Protein AF-A0A855UJQ5-F1 (afdb_monomer)

Sequence (332 aa):
MKRKSLKSFIYVSALLVFLSGFVGVSLFVKSEVVEATTIGDDYPVKWKNLPLGGAIDDWRMYTRYCTSFVAYRLSTANNFELPSGFGNADRWGTEAMARGYKVDKNPKVGSVAWWTSTHVAWVAEVSGDNVKVEEYNYGFDGKYNTRWINKNSANGYIHFKDMPQTPVGWYNNGHYDYYYYADGTKAIGLTWVGTKRYNFDKNGAMYKNAWTNSDKYSYYSTSDGSLAVGLTWVGTKRYNFDKNGAMYKNAWTNSDKYSYYSTSDGSLAVGHQQIGENKYIFDKNGALYKNMWVDLDGNRYYSKEDGALAIGEQIIDGITYMFDESGKLVNN

Nearest PDB structures (foldseek):
  2vyu-assembly1_A  TM=6.768E-01  e=3.020E-15  Streptococcus pneumoniae R6
  2v05-assembly1_A  TM=6.694E-01  e=2.403E-15  Streptococcus pneumoniae R6
  2x8m-assembly1_A  TM=7.187E-01  e=4.169E-14  Streptococcus pneumoniae R6
  2bib-assembly1_A  TM=3.719E-01  e=9.644E-16  Streptococcus pneumoniae
  8x2h-assembly1_A  TM=4.599E-01  e=1.019E-12  Paraclostridium sordellii ATCC 9714

Foldseek 3Di:
DDDDDDDDDDDPPPPPPPPPPPPPPPPPPPPPLQFLDDPPPPFPPVQLPAAQQNDQDPQRDRGLAFVNVLQVCCCPPLVFHDDHDCPFQLSNQVVLVVVPWDKALDDAQQWWQGANVGHIWGFRDDDPQKTKTWGGCPVVRSDIDIDIDGSVVGPTTTCRGGDPDLDAAWDDPPPFIWHAHSNSDTDAAWDDDPQFIAHAHPVRGTDELDWDDDPQFIWGQYRVRTTDAAWDDNPQFIAHAHSSRTTDELDWDDDPVFIWGQYRVRTTDAAWDDRPQFIAHAHSSRTTDEQDWDADPNFIWGQYRVRTTDAAWDADPNDIFHAHS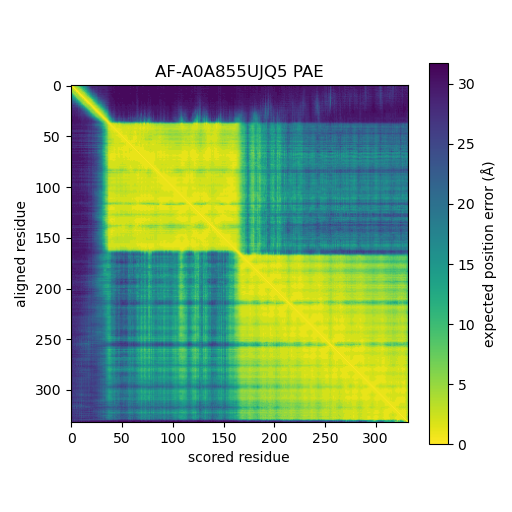SRTTDDD

pLDDT: mean 87.46, std 20.39, range [25.7, 98.75]

Solvent-accessible surface area (backbone atoms only — not comparable to full-atom values): 19106 Å² total; per-residue (Å²): 139,82,84,84,83,83,81,84,78,82,79,79,80,77,79,78,77,77,75,78,75,77,76,73,77,75,74,76,74,73,78,74,79,41,67,63,65,74,85,69,90,72,66,55,71,93,44,63,77,45,59,75,50,66,45,69,45,99,76,72,27,45,23,37,32,21,60,35,47,39,44,50,44,32,36,73,74,41,70,36,81,69,72,79,87,48,79,58,40,40,40,37,61,60,50,34,46,75,72,71,35,56,66,42,79,73,76,43,33,50,13,33,39,26,28,73,87,56,36,38,26,32,24,46,33,70,57,91,61,38,28,33,32,41,35,23,26,84,85,76,74,36,44,74,50,74,50,78,41,54,51,81,77,35,77,28,23,34,45,87,49,55,42,84,75,64,58,64,41,80,42,69,80,88,84,48,45,32,41,20,42,62,75,50,47,63,45,50,41,83,37,77,59,87,96,44,42,32,42,21,39,99,87,17,43,48,42,51,70,37,79,50,77,56,100,86,42,40,35,40,19,33,86,87,21,40,45,44,54,40,82,40,76,59,88,96,43,42,31,42,20,39,98,88,18,42,45,42,51,71,36,80,48,77,56,104,88,44,38,36,41,19,33,85,90,19,38,46,42,51,43,79,44,76,61,86,96,42,41,34,47,20,39,96,89,17,41,49,44,53,67,40,80,46,80,56,97,93,40,44,34,41,21,35,85,89,20,39,46,42,54,44,78,46,74,58,97,87,42,69,36,35,21,40,97,88,19,40,60,76,51,121

Mean predicted aligned error: 13.14 Å

Organism: Enterococcus faecalis (NCBI:txid1351)

Radius of gyration: 36.02 Å; Cα contacts (8 Å, |Δi|>4): 662; chains: 1; bounding box: 101×33×95 Å

InterPro domains:
  IPR007921 CHAP domain [PF05257] (59-137)
  IPR007921 CHAP domain [PS50911] (41-159)
  IPR038765 Papain-like cysteine peptidase superfamily [SSF54001] (41-176)

Secondary structure (DSSP, 8-state):
----------------------------------PPPP--S---HHHHTSPTT-SB-TTS-BTTSHHHHHHHHHHHTT--PPPS---SGGGHHHHHHHTT-EEES---TT-EEEETTTEEEEEEEEETTEEEEEEESTTSSS-EEEEEEEGGGSSEEEESSPPP----EEEE-SS-EEEE-TTSPBP-EEEEETTEEEEE-TTSPBP-SEEEE-SS-EEEE-TTSBBP-EEEEETTEEEEE-TTSPBP-SEEEE-SS-EEEE-TTSBBP-EEEEETTEEEEE-TTSPBP-SEEEEETTEEEEE-TTSBBP-EEEEETTEEEEE-TT--EEE-

Structure (mmCIF, N/CA/C/O backbone):
data_AF-A0A855UJQ5-F1
#
_entry.id   AF-A0A855UJQ5-F1
#
loop_
_atom_site.group_PDB
_atom_site.id
_atom_site.type_symbol
_atom_site.label_atom_id
_atom_site.label_alt_id
_atom_site.label_comp_id
_atom_site.label_asym_id
_atom_site.label_entity_id
_atom_site.label_seq_id
_atom_site.pdbx_PDB_ins_code
_atom_site.Cartn_x
_atom_site.Cartn_y
_atom_site.Cartn_z
_atom_site.occupancy
_atom_site.B_iso_or_equiv
_atom_site.auth_seq_id
_atom_site.auth_comp_id
_atom_site.auth_asym_id
_atom_site.auth_atom_id
_atom_site.pdbx_PDB_model_num
ATOM 1 N N . MET A 1 1 ? -66.701 -12.723 36.939 1.00 37.56 1 MET A N 1
ATOM 2 C CA . MET A 1 1 ? -67.284 -12.937 35.585 1.00 37.56 1 MET A CA 1
ATOM 3 C C . MET A 1 1 ? -67.892 -11.611 35.144 1.00 37.56 1 MET A C 1
ATOM 5 O O . MET A 1 1 ? -68.652 -11.081 35.925 1.00 37.56 1 MET A O 1
ATOM 9 N N . LYS A 1 2 ? -67.612 -10.963 34.009 1.00 35.12 2 LYS A N 1
ATOM 10 C CA . LYS A 1 2 ? -66.983 -11.337 32.736 1.00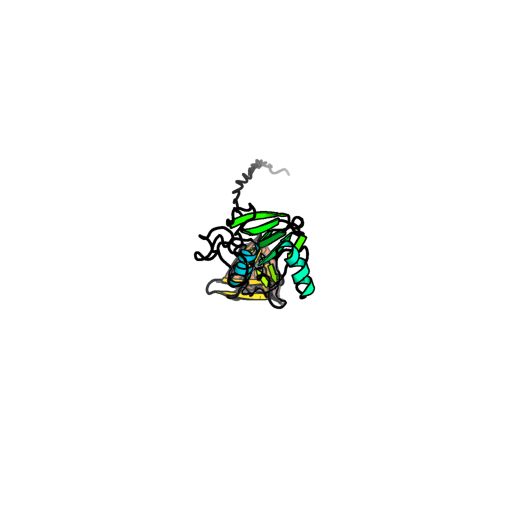 35.12 2 LYS A CA 1
ATOM 11 C C . LYS A 1 2 ? -66.325 -10.083 32.110 1.00 35.12 2 LYS A C 1
ATOM 13 O O . LYS A 1 2 ? -66.935 -9.027 32.078 1.00 35.12 2 LYS A O 1
ATOM 18 N N . ARG A 1 3 ? -65.126 -10.313 31.562 1.00 34.50 3 ARG A N 1
ATOM 19 C CA . ARG A 1 3 ? -64.505 -9.771 30.331 1.00 34.50 3 ARG A CA 1
ATOM 20 C C . ARG A 1 3 ? -64.301 -8.252 30.161 1.00 34.50 3 ARG A C 1
ATOM 22 O O . ARG A 1 3 ? -65.194 -7.512 29.775 1.00 34.50 3 ARG A O 1
ATOM 29 N N . LYS A 1 4 ? -63.019 -7.882 30.304 1.00 35.91 4 LYS A N 1
ATOM 30 C CA . LYS A 1 4 ? -62.343 -6.695 29.758 1.00 35.91 4 LYS A CA 1
ATOM 31 C C . LYS A 1 4 ? -62.566 -6.573 28.241 1.00 35.91 4 LYS A C 1
ATOM 33 O O . LYS A 1 4 ? -62.422 -7.560 27.520 1.00 35.91 4 LYS A O 1
ATOM 38 N N . SER A 1 5 ? -62.854 -5.359 27.773 1.00 34.72 5 SER A N 1
ATOM 39 C CA . SER A 1 5 ? -62.876 -4.998 26.354 1.00 34.72 5 SER A CA 1
ATOM 40 C C . SER A 1 5 ? -61.450 -4.891 25.806 1.00 34.72 5 SER A C 1
ATOM 42 O O . SER A 1 5 ? -60.665 -4.066 26.278 1.00 34.72 5 SER A O 1
ATOM 44 N N . LEU A 1 6 ? -61.128 -5.699 24.797 1.00 33.19 6 LEU A N 1
ATOM 45 C CA . LEU A 1 6 ? -59.940 -5.535 23.963 1.00 33.19 6 LEU A CA 1
ATOM 46 C C . LEU A 1 6 ? -60.152 -4.309 23.059 1.00 33.19 6 LEU A C 1
ATOM 48 O O . LEU A 1 6 ? -61.022 -4.333 22.191 1.00 33.19 6 LEU A O 1
ATOM 52 N N . LYS A 1 7 ? -59.364 -3.245 23.241 1.00 34.53 7 LYS A N 1
ATOM 53 C CA . LYS A 1 7 ? -59.181 -2.229 22.198 1.00 34.53 7 LYS A CA 1
ATOM 54 C C . LYS A 1 7 ? -58.027 -2.688 21.315 1.00 34.53 7 LYS A C 1
ATOM 56 O O . LYS A 1 7 ? -56.878 -2.700 21.743 1.00 34.53 7 LYS A O 1
ATOM 61 N N . SER A 1 8 ? -58.375 -3.127 20.111 1.00 31.20 8 SER A N 1
ATOM 62 C CA . SER A 1 8 ? -57.440 -3.397 19.025 1.00 31.20 8 SER A CA 1
ATOM 63 C C . SER A 1 8 ? -56.846 -2.064 18.561 1.00 31.20 8 SER A C 1
ATOM 65 O O . SER A 1 8 ? -57.584 -1.199 18.093 1.00 31.20 8 SER A O 1
ATOM 67 N N . PHE A 1 9 ? -55.538 -1.877 18.735 1.00 32.94 9 PHE A N 1
ATOM 68 C CA . PHE A 1 9 ? -54.790 -0.847 18.021 1.00 32.94 9 PHE A CA 1
ATOM 69 C C . PHE A 1 9 ? -54.117 -1.512 16.826 1.00 32.94 9 PHE A C 1
ATOM 71 O O . PHE A 1 9 ? -53.205 -2.325 16.963 1.00 32.94 9 PHE A O 1
ATOM 78 N N . ILE A 1 10 ? -54.638 -1.174 15.653 1.00 30.56 10 ILE A N 1
ATOM 79 C CA . ILE A 1 10 ? -54.060 -1.463 14.350 1.00 30.56 10 ILE A CA 1
ATOM 80 C C . ILE A 1 10 ? -52.766 -0.649 14.261 1.00 30.56 10 ILE A C 1
ATOM 82 O O . ILE A 1 10 ? -52.813 0.573 14.131 1.00 30.56 10 ILE A O 1
ATOM 86 N N . TYR A 1 11 ? -51.611 -1.306 14.342 1.00 27.83 11 TYR A N 1
ATOM 87 C CA . TYR A 1 11 ? -50.375 -0.713 13.845 1.00 27.83 11 TYR A CA 1
ATOM 88 C C . TYR A 1 11 ? -50.391 -0.850 12.325 1.00 27.83 11 TYR A C 1
ATOM 90 O O . TYR A 1 11 ? -50.209 -1.938 11.782 1.00 27.83 11 TYR A O 1
ATOM 98 N N . VAL A 1 12 ? -50.658 0.262 11.643 1.00 30.23 12 VAL A N 1
ATOM 99 C CA . VAL A 1 12 ? -50.375 0.399 10.216 1.00 30.23 12 VAL A CA 1
ATOM 100 C C . VAL A 1 12 ? -48.860 0.312 10.072 1.00 30.23 12 VAL A C 1
ATOM 102 O O . VAL A 1 12 ? -48.129 1.208 10.493 1.00 30.23 12 VAL A O 1
ATOM 105 N N . SER A 1 13 ? -48.384 -0.797 9.520 1.00 29.23 13 SER A N 1
ATOM 106 C CA . SER A 1 13 ? -47.015 -0.956 9.057 1.00 29.23 13 SER A CA 1
ATOM 107 C C . SER A 1 13 ? -46.766 0.052 7.936 1.00 29.23 13 SER A C 1
ATOM 109 O O . SER A 1 13 ? -47.115 -0.169 6.778 1.00 29.23 13 SER A O 1
ATOM 111 N N . ALA A 1 14 ? -46.167 1.189 8.287 1.00 28.67 14 ALA A N 1
ATOM 112 C CA . ALA A 1 14 ? -45.544 2.076 7.322 1.00 28.67 14 ALA A CA 1
ATOM 113 C C . ALA A 1 14 ? -44.340 1.335 6.726 1.00 28.67 14 ALA A C 1
ATOM 115 O O . ALA A 1 14 ? -43.252 1.297 7.300 1.00 28.67 14 ALA A O 1
ATOM 116 N N . LEU A 1 15 ? -44.571 0.689 5.585 1.00 25.70 15 LEU A N 1
ATOM 117 C CA . LEU A 1 15 ? -43.535 0.148 4.723 1.00 25.70 15 LEU A CA 1
ATOM 118 C C . LEU A 1 15 ? -42.738 1.337 4.163 1.00 25.70 15 LEU A C 1
ATOM 120 O O . LEU A 1 15 ? -43.076 1.895 3.120 1.00 25.70 15 LEU A O 1
ATOM 124 N N . LEU A 1 16 ? -41.696 1.762 4.878 1.00 26.44 16 LEU A N 1
ATOM 125 C CA . LEU A 1 16 ? -40.661 2.621 4.315 1.00 26.44 16 LEU A CA 1
ATOM 126 C C . LEU A 1 16 ? -39.874 1.778 3.311 1.00 26.44 16 LEU A C 1
ATOM 128 O O . LEU A 1 16 ? -38.928 1.070 3.652 1.00 26.44 16 LEU A O 1
ATOM 132 N N . VAL A 1 17 ? -40.302 1.842 2.053 1.00 26.48 17 VAL A N 1
ATOM 133 C CA . VAL A 1 17 ? -39.478 1.462 0.911 1.00 26.48 17 VAL A CA 1
ATOM 134 C C . VAL A 1 17 ? -38.325 2.462 0.876 1.00 26.48 17 VAL A C 1
ATOM 136 O O . VAL A 1 17 ? -38.442 3.545 0.305 1.00 26.48 17 VAL A O 1
ATOM 139 N N . PHE A 1 18 ? -37.207 2.124 1.521 1.00 28.88 18 PHE A N 1
ATOM 140 C CA . PHE A 1 18 ? -35.934 2.746 1.186 1.00 28.88 18 PHE A CA 1
ATOM 141 C C . PHE A 1 18 ? -35.589 2.287 -0.226 1.00 28.88 18 PHE A C 1
ATOM 143 O O . PHE A 1 18 ? -34.992 1.235 -0.444 1.00 28.88 18 PHE A O 1
ATOM 150 N N . LEU A 1 19 ? -36.022 3.087 -1.198 1.00 26.58 19 LEU A N 1
ATOM 151 C CA . LEU A 1 19 ? -35.467 3.085 -2.534 1.00 26.58 19 LEU A CA 1
ATOM 152 C C . LEU A 1 19 ? -33.995 3.472 -2.355 1.00 26.58 19 LEU A C 1
ATOM 154 O O . LEU A 1 19 ? -33.661 4.649 -2.218 1.00 26.58 19 LEU A O 1
ATOM 158 N N . SER A 1 20 ? -33.117 2.476 -2.250 1.00 33.72 20 SER A N 1
ATOM 159 C CA . SER A 1 20 ? -31.676 2.685 -2.273 1.00 33.72 20 SER A CA 1
ATOM 160 C C . SER A 1 20 ? -31.317 3.170 -3.673 1.00 33.72 20 SER A C 1
ATOM 162 O O . SER A 1 20 ? -30.967 2.386 -4.556 1.00 33.72 20 SER A O 1
ATOM 164 N N . GLY A 1 21 ? -31.460 4.477 -3.886 1.00 27.34 21 GLY A N 1
ATOM 165 C CA . GLY A 1 21 ? -30.815 5.189 -4.968 1.00 27.34 21 GLY A CA 1
ATOM 166 C C . GLY A 1 21 ? -29.318 5.048 -4.759 1.00 27.34 21 GLY A C 1
ATOM 167 O O . GLY A 1 21 ? -28.697 5.844 -4.061 1.00 27.34 21 GLY A O 1
ATOM 168 N N . PHE A 1 22 ? -28.755 3.990 -5.334 1.00 34.31 22 PHE A N 1
ATOM 169 C CA . PHE A 1 22 ? -27.337 3.880 -5.607 1.00 34.31 22 PHE A CA 1
ATOM 170 C C . PHE A 1 22 ? -27.012 5.027 -6.569 1.00 34.31 22 PHE A C 1
ATOM 172 O O . PHE A 1 22 ? -27.071 4.882 -7.788 1.00 34.31 22 PHE A O 1
ATOM 179 N N . VAL A 1 23 ? -26.701 6.206 -6.029 1.00 31.27 23 VAL A N 1
ATOM 180 C CA . VAL A 1 23 ? -25.908 7.174 -6.776 1.00 31.27 23 VAL A CA 1
ATOM 181 C C . VAL A 1 23 ? -24.519 6.564 -6.797 1.00 31.27 23 VAL A C 1
ATOM 183 O O . VAL A 1 23 ? -23.702 6.778 -5.904 1.00 31.27 23 VAL A O 1
ATOM 186 N N . GLY A 1 24 ? -24.303 5.698 -7.786 1.00 28.47 24 GLY A N 1
ATOM 187 C CA . GLY A 1 24 ? -22.979 5.273 -8.178 1.00 28.47 24 GLY A CA 1
ATOM 188 C C . GLY A 1 24 ? -22.219 6.530 -8.554 1.00 28.47 24 GLY A C 1
ATOM 189 O O . GLY A 1 24 ? -22.304 7.003 -9.685 1.00 28.47 24 GLY A O 1
ATOM 190 N N . VAL A 1 25 ? -21.486 7.092 -7.597 1.00 32.06 25 VAL A N 1
ATOM 191 C CA . VAL A 1 25 ? -20.353 7.939 -7.927 1.00 32.06 25 VAL A CA 1
ATOM 192 C C . VAL A 1 25 ? -19.367 6.981 -8.570 1.00 32.06 25 VAL A C 1
ATOM 194 O O . VAL A 1 25 ? -18.595 6.300 -7.899 1.00 32.06 25 VAL A O 1
ATOM 197 N N . SER A 1 26 ? -19.483 6.859 -9.890 1.00 28.83 26 SER A N 1
ATOM 198 C CA . SER A 1 26 ? -18.465 6.254 -10.724 1.00 28.83 26 SER A CA 1
ATOM 199 C C . SER A 1 26 ? -17.247 7.156 -10.583 1.00 28.83 26 SER A C 1
ATOM 201 O O . SER A 1 26 ? -17.082 8.133 -11.312 1.00 28.83 26 SER A O 1
ATOM 203 N N . LEU A 1 27 ? -16.432 6.885 -9.563 1.00 31.03 27 LEU A N 1
ATOM 204 C CA . LEU A 1 27 ? -15.068 7.370 -9.504 1.00 31.03 27 LEU A CA 1
ATOM 205 C C . LEU A 1 27 ? -14.375 6.707 -10.685 1.00 31.03 27 LEU A C 1
ATOM 207 O O . LEU A 1 27 ? -13.924 5.566 -10.610 1.00 31.03 27 LEU A O 1
ATOM 211 N N . PHE A 1 28 ? -14.355 7.421 -11.806 1.00 31.42 28 PHE A N 1
ATOM 212 C CA . PHE A 1 28 ? -13.402 7.168 -12.862 1.00 31.42 28 PHE A CA 1
ATOM 213 C C . PHE A 1 28 ? -12.024 7.341 -12.231 1.00 31.42 28 PHE A C 1
ATOM 215 O O . PHE A 1 28 ? -11.484 8.444 -12.174 1.00 31.42 28 PHE A O 1
ATOM 222 N N . VAL A 1 29 ? -11.450 6.247 -11.732 1.00 29.89 29 VAL A N 1
ATOM 223 C CA . VAL A 1 29 ? -10.002 6.146 -11.650 1.00 29.89 29 VAL A CA 1
ATOM 224 C C . VAL A 1 29 ? -9.572 6.116 -13.103 1.00 29.89 29 VAL A C 1
ATOM 226 O O . VAL A 1 29 ? -9.585 5.077 -13.760 1.00 29.89 29 VAL A O 1
ATOM 229 N N . LYS A 1 30 ? -9.277 7.298 -13.642 1.00 32.28 30 LYS A N 1
ATOM 230 C CA . LYS A 1 30 ? -8.431 7.396 -14.815 1.00 32.28 30 LYS A CA 1
ATOM 231 C C . LYS A 1 30 ? -7.145 6.713 -14.366 1.00 32.28 30 LYS A C 1
ATOM 233 O O . LYS A 1 30 ? -6.442 7.250 -13.515 1.00 32.28 30 LYS A O 1
ATOM 238 N N . SER A 1 31 ? -6.914 5.477 -14.810 1.00 36.03 31 SER A N 1
ATOM 239 C CA . SER A 1 31 ? -5.596 4.886 -14.660 1.00 36.03 31 SER A CA 1
ATOM 240 C C . SER A 1 31 ? -4.693 5.785 -15.485 1.00 36.03 31 SER A C 1
ATOM 242 O O . SER A 1 31 ? -4.704 5.733 -16.717 1.00 36.03 31 SER A O 1
ATOM 244 N N . GLU A 1 32 ? -3.999 6.697 -14.821 1.00 38.91 32 GLU A N 1
ATOM 245 C CA . GLU A 1 32 ? -2.850 7.327 -15.428 1.00 38.91 32 GLU A CA 1
ATOM 246 C C . GLU A 1 32 ? -1.846 6.197 -15.610 1.00 38.91 32 GLU A C 1
ATOM 248 O O . GLU A 1 32 ? -1.224 5.707 -14.669 1.00 38.91 32 GLU A O 1
ATOM 253 N N . VAL A 1 33 ? -1.822 5.683 -16.838 1.00 32.84 33 VAL A N 1
ATOM 254 C CA . VAL A 1 33 ? -0.733 4.868 -17.345 1.00 32.84 33 VAL A CA 1
ATOM 255 C C . VAL A 1 33 ? 0.457 5.809 -17.314 1.00 32.84 33 VAL A C 1
ATOM 257 O O . VAL A 1 33 ? 0.604 6.650 -18.198 1.00 32.84 33 VAL A O 1
ATOM 260 N N . VAL A 1 34 ? 1.229 5.768 -16.233 1.00 37.31 34 VAL A N 1
ATOM 261 C CA . VAL A 1 34 ? 2.480 6.508 -16.210 1.00 37.31 34 VAL A CA 1
ATOM 262 C C . VAL A 1 34 ? 3.471 5.658 -16.983 1.00 37.31 34 VAL A C 1
ATOM 264 O O . VAL A 1 34 ? 3.922 4.614 -16.521 1.00 37.31 34 VAL A O 1
ATOM 267 N N . GLU A 1 35 ? 3.676 6.077 -18.227 1.00 36.22 35 GLU A N 1
ATOM 268 C CA . GLU A 1 35 ? 4.658 5.545 -19.159 1.00 36.22 35 GLU A CA 1
ATOM 269 C C . GLU A 1 35 ? 6.043 5.583 -18.498 1.00 36.22 35 GLU A C 1
ATOM 271 O O . GLU A 1 35 ? 6.509 6.648 -18.085 1.00 36.22 35 GLU A O 1
ATOM 276 N N . ALA A 1 36 ? 6.739 4.445 -18.434 1.00 45.62 36 ALA A N 1
ATOM 277 C CA . ALA A 1 36 ? 8.192 4.500 -18.349 1.00 45.62 36 ALA A CA 1
ATOM 278 C C . ALA A 1 36 ? 8.681 5.152 -19.654 1.00 45.62 36 ALA A C 1
ATOM 280 O O . ALA A 1 36 ? 8.384 4.696 -20.759 1.00 45.62 36 ALA A O 1
ATOM 281 N N . THR A 1 37 ? 9.314 6.308 -19.504 1.00 56.94 37 THR A N 1
ATOM 282 C CA . THR A 1 37 ? 9.338 7.393 -20.482 1.00 56.94 37 THR A CA 1
ATOM 283 C C . THR A 1 37 ? 10.179 7.072 -21.713 1.00 56.94 37 THR A C 1
ATOM 285 O O . THR A 1 37 ? 11.375 6.811 -21.627 1.00 56.94 37 THR A O 1
ATOM 288 N N . THR A 1 38 ? 9.561 7.184 -22.889 1.00 73.56 38 THR A N 1
ATOM 289 C CA . THR A 1 38 ? 10.282 7.442 -24.145 1.00 73.56 38 THR A CA 1
ATOM 290 C C . THR A 1 38 ? 11.226 8.621 -23.918 1.00 73.56 38 THR A C 1
ATOM 292 O O . THR A 1 38 ? 10.768 9.700 -23.543 1.00 73.56 38 THR A O 1
ATOM 295 N N . ILE A 1 39 ? 12.529 8.410 -24.099 1.00 84.38 39 ILE A N 1
ATOM 296 C CA . ILE A 1 39 ? 13.538 9.457 -23.913 1.00 84.38 39 ILE A CA 1
ATOM 297 C C . ILE A 1 39 ? 13.421 10.475 -25.057 1.00 84.38 39 ILE A C 1
ATOM 299 O O . ILE A 1 39 ? 13.609 11.673 -24.848 1.00 84.38 39 ILE A O 1
ATOM 303 N N . GLY A 1 40 ? 13.029 10.021 -26.251 1.00 88.75 40 GLY A N 1
ATOM 304 C CA . GLY A 1 40 ? 12.865 10.890 -27.411 1.00 88.75 40 GLY A CA 1
ATOM 305 C C . GLY A 1 40 ? 14.161 11.084 -28.192 1.00 88.75 40 GLY A C 1
ATOM 306 O O . GLY A 1 40 ? 15.187 10.469 -27.922 1.00 88.75 40 GLY A O 1
ATOM 307 N N . ASP A 1 41 ? 14.118 11.949 -29.200 1.00 93.69 41 ASP A N 1
ATOM 308 C CA . ASP A 1 41 ? 15.268 12.206 -30.064 1.00 93.69 41 ASP A CA 1
ATOM 309 C C . ASP A 1 41 ? 16.288 13.157 -29.400 1.00 93.69 41 ASP A C 1
ATOM 311 O O . ASP A 1 41 ? 16.300 14.370 -29.648 1.00 93.69 41 ASP A O 1
ATOM 315 N N . ASP A 1 42 ? 17.165 12.580 -28.584 1.00 92.94 42 ASP A N 1
ATOM 316 C CA . ASP A 1 42 ? 18.329 13.208 -27.948 1.00 92.94 42 ASP A CA 1
ATOM 317 C C . ASP A 1 42 ? 19.656 12.859 -28.645 1.00 92.94 42 ASP A C 1
ATOM 319 O O . ASP A 1 42 ? 20.735 13.175 -28.136 1.00 92.94 42 ASP A O 1
ATOM 323 N N . TYR A 1 43 ? 19.595 12.238 -29.828 1.00 95.56 43 TYR A N 1
ATOM 324 C CA . TYR A 1 43 ? 20.788 11.863 -30.578 1.00 95.56 43 TYR A CA 1
ATOM 325 C C . TYR A 1 43 ? 21.669 13.105 -30.822 1.00 95.56 43 TYR A C 1
ATOM 327 O O . TYR A 1 43 ? 21.144 14.163 -31.202 1.00 95.56 43 TYR A O 1
ATOM 335 N N . PRO A 1 44 ? 23.001 13.031 -30.618 1.00 95.50 44 PRO A N 1
ATOM 336 C CA . PRO A 1 44 ? 23.838 14.221 -30.531 1.00 95.50 44 PRO A CA 1
ATOM 337 C C . PRO A 1 44 ? 23.697 15.146 -31.739 1.00 95.50 44 PRO A C 1
ATOM 339 O O . PRO A 1 44 ? 23.851 14.719 -32.884 1.00 95.50 44 PRO A O 1
ATOM 342 N N . VAL A 1 45 ? 23.489 16.443 -31.488 1.00 93.38 45 VAL A N 1
ATOM 343 C CA . VAL A 1 45 ? 23.292 17.463 -32.538 1.00 93.38 45 VAL A CA 1
ATOM 344 C C . VAL A 1 45 ? 24.438 17.469 -33.561 1.00 93.38 45 VAL A C 1
ATOM 346 O O . VAL A 1 45 ? 24.189 17.661 -34.751 1.00 93.38 45 VAL A O 1
ATOM 349 N N . LYS A 1 46 ? 25.672 17.161 -33.121 1.00 93.81 46 LYS A N 1
ATOM 350 C CA . LYS A 1 46 ? 26.859 17.000 -33.985 1.00 93.81 46 LYS A CA 1
ATOM 351 C C . LYS A 1 46 ? 26.693 15.943 -35.091 1.00 93.81 46 LYS A C 1
ATOM 353 O O . LYS A 1 46 ? 27.385 16.014 -36.099 1.00 93.81 46 LYS A O 1
ATOM 358 N N . TRP A 1 47 ? 25.791 14.978 -34.914 1.00 95.06 47 TRP A N 1
ATOM 359 C CA . TRP A 1 47 ? 25.539 13.875 -35.847 1.00 95.06 47 TRP A CA 1
ATOM 360 C C . TRP A 1 47 ? 24.125 13.900 -36.431 1.00 95.06 47 TRP A C 1
ATOM 362 O O . TRP A 1 47 ? 23.939 13.588 -37.606 1.00 95.06 47 TRP A O 1
ATOM 372 N N . LYS A 1 48 ? 23.132 14.311 -35.636 1.00 93.12 48 LYS A N 1
ATOM 373 C CA . LYS A 1 48 ? 21.708 14.358 -35.996 1.00 93.12 48 LYS A CA 1
ATOM 374 C C . LYS A 1 48 ? 21.412 15.185 -37.252 1.00 93.12 48 LYS A C 1
ATOM 376 O O . LYS A 1 48 ? 20.554 14.797 -38.039 1.00 93.12 48 LYS A O 1
ATOM 381 N N . ASN A 1 49 ? 22.144 16.283 -37.456 1.00 92.50 49 ASN A N 1
ATOM 382 C CA . ASN A 1 49 ? 21.918 17.225 -38.560 1.00 92.50 49 ASN A CA 1
ATOM 383 C C . ASN A 1 49 ? 22.777 16.955 -39.809 1.00 92.50 49 ASN A C 1
ATOM 385 O O . ASN A 1 49 ? 22.683 17.693 -40.788 1.00 92.50 49 ASN A O 1
ATOM 389 N N . LEU A 1 50 ? 23.621 15.921 -39.792 1.00 93.94 50 LEU A N 1
ATOM 390 C CA . LEU A 1 50 ? 24.411 15.531 -40.960 1.00 93.94 50 LEU A CA 1
ATOM 391 C C . LEU A 1 50 ? 23.555 14.732 -41.955 1.00 93.94 50 LEU A C 1
ATOM 393 O O . LEU A 1 50 ? 22.524 14.177 -41.566 1.00 93.94 50 LEU A O 1
ATOM 397 N N . PRO A 1 51 ? 23.963 14.607 -43.232 1.00 95.25 51 PRO A N 1
ATOM 398 C CA . PRO A 1 51 ? 23.394 13.607 -44.136 1.00 95.25 51 PRO A CA 1
ATOM 399 C C . PRO A 1 51 ? 23.419 12.201 -43.514 1.00 95.25 51 PRO A C 1
ATOM 401 O O . PRO A 1 51 ? 24.224 11.928 -42.622 1.00 95.25 51 PRO A O 1
ATOM 404 N N . LEU A 1 52 ? 22.545 11.297 -43.966 1.00 95.50 52 LEU A N 1
ATOM 405 C CA . LEU A 1 52 ? 22.577 9.896 -43.529 1.00 95.50 52 LEU A CA 1
ATOM 406 C C . LEU A 1 52 ? 23.972 9.305 -43.800 1.00 95.50 52 LEU A C 1
ATOM 408 O O . LEU A 1 52 ? 24.443 9.340 -44.935 1.00 95.50 52 LEU A O 1
ATOM 412 N N . GLY A 1 53 ? 24.643 8.805 -42.758 1.00 95.19 53 GLY A N 1
ATOM 413 C CA . GLY A 1 53 ? 26.026 8.328 -42.842 1.00 95.19 53 GLY A CA 1
ATOM 414 C C . GLY A 1 53 ? 27.081 9.412 -43.074 1.00 95.19 53 GLY A C 1
ATOM 415 O O . GLY A 1 53 ? 28.192 9.094 -43.485 1.00 95.19 53 GLY A O 1
ATOM 416 N N . GLY A 1 54 ? 26.760 10.683 -42.821 1.00 95.50 54 GLY A N 1
ATOM 417 C CA . GLY A 1 54 ? 27.650 11.820 -43.071 1.00 95.50 54 GLY A CA 1
ATOM 418 C C . GLY A 1 54 ? 28.875 11.900 -42.154 1.00 95.50 54 GLY A C 1
ATOM 419 O O . GLY A 1 54 ? 29.746 12.734 -42.383 1.00 95.50 54 GLY A O 1
ATOM 420 N N .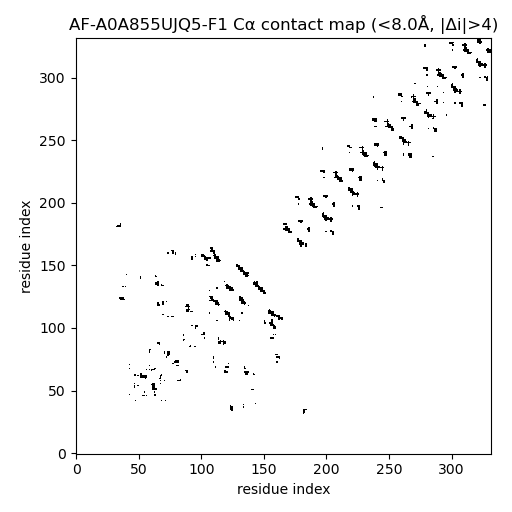 ALA A 1 55 ? 28.954 11.059 -41.122 1.00 96.81 55 ALA A N 1
ATOM 421 C CA . ALA A 1 55 ? 30.130 10.900 -40.277 1.00 96.81 55 ALA A CA 1
ATOM 422 C C . ALA A 1 55 ? 30.224 9.468 -39.733 1.00 96.81 55 ALA A C 1
ATOM 424 O O . ALA A 1 55 ? 29.292 8.671 -39.860 1.00 96.81 55 ALA A O 1
ATOM 425 N N . ILE A 1 56 ? 31.356 9.171 -39.102 1.00 95.88 56 ILE A N 1
ATOM 426 C CA . ILE A 1 56 ? 31.572 7.972 -38.295 1.00 95.88 56 ILE A CA 1
ATOM 427 C C . ILE A 1 56 ? 31.589 8.416 -36.828 1.00 95.88 56 ILE A C 1
ATOM 429 O O . ILE A 1 56 ? 32.264 9.390 -36.492 1.00 95.88 56 ILE A O 1
ATOM 433 N N . ASP A 1 57 ? 30.805 7.751 -35.987 1.00 94.06 57 ASP A N 1
ATOM 434 C CA . ASP A 1 57 ? 30.676 8.064 -34.564 1.00 94.06 57 ASP A CA 1
ATOM 435 C C . ASP A 1 57 ? 31.776 7.429 -33.694 1.00 94.06 57 ASP A C 1
ATOM 437 O O . ASP A 1 57 ? 32.701 6.770 -34.180 1.00 94.06 57 ASP A O 1
ATOM 441 N N . ASP A 1 58 ? 31.652 7.620 -32.379 1.00 90.81 58 ASP A N 1
ATOM 442 C CA . ASP A 1 58 ? 32.620 7.157 -31.382 1.00 90.81 58 ASP A CA 1
ATOM 443 C C . ASP A 1 58 ? 32.683 5.608 -31.291 1.00 90.81 58 ASP A C 1
ATOM 445 O O . ASP A 1 58 ? 33.717 5.048 -30.917 1.00 90.81 58 ASP A O 1
ATOM 449 N N . TRP A 1 59 ? 31.639 4.898 -31.746 1.00 94.88 59 TRP A N 1
ATOM 450 C CA . TRP A 1 59 ? 31.579 3.428 -31.847 1.00 94.88 59 TRP A CA 1
ATOM 451 C C . TRP A 1 59 ? 31.963 2.902 -33.239 1.00 94.88 59 TRP A C 1
ATOM 453 O O . TRP A 1 59 ? 31.820 1.706 -33.519 1.00 94.88 59 TRP A O 1
ATOM 463 N N . ARG A 1 60 ? 32.514 3.770 -34.101 1.00 94.69 60 ARG A N 1
ATOM 464 C CA . ARG A 1 60 ? 32.923 3.480 -35.486 1.00 94.69 60 ARG A CA 1
ATOM 465 C C . ARG A 1 60 ? 31.762 3.086 -36.401 1.00 94.69 60 ARG A C 1
ATOM 467 O O . ARG A 1 60 ? 31.946 2.313 -37.343 1.00 94.69 60 ARG A O 1
ATOM 474 N N . MET A 1 61 ? 30.573 3.613 -36.137 1.00 95.50 61 MET A N 1
ATOM 475 C CA . MET A 1 61 ? 29.367 3.372 -36.921 1.00 95.50 61 MET A CA 1
ATOM 476 C C . MET A 1 61 ? 29.002 4.613 -37.727 1.00 95.50 61 MET A C 1
ATOM 478 O O . MET A 1 61 ? 29.228 5.745 -37.302 1.00 95.50 61 MET A O 1
ATOM 482 N N . TYR A 1 62 ? 28.429 4.409 -38.912 1.00 96.38 62 TYR A N 1
ATOM 483 C CA . TYR A 1 62 ? 27.909 5.519 -39.700 1.00 96.38 62 TYR A CA 1
ATOM 484 C C . TYR A 1 62 ? 26.760 6.195 -38.951 1.00 96.38 62 TYR A C 1
ATOM 486 O O . TYR A 1 62 ? 25.817 5.538 -38.501 1.00 96.38 62 TYR A O 1
ATOM 494 N N . THR A 1 63 ? 26.835 7.515 -38.828 1.00 97.19 63 THR A N 1
ATOM 495 C CA . THR A 1 63 ? 25.857 8.289 -38.066 1.00 97.19 63 THR A CA 1
ATOM 496 C C . THR A 1 63 ? 24.467 8.215 -38.682 1.00 97.19 63 THR A C 1
ATOM 498 O O . THR A 1 63 ? 24.297 8.045 -39.894 1.00 97.19 63 THR A O 1
ATOM 501 N N . ARG A 1 64 ? 23.452 8.364 -37.824 1.00 96.31 64 ARG A N 1
ATOM 502 C CA . ARG A 1 64 ? 22.021 8.295 -38.166 1.00 96.31 64 ARG A CA 1
ATOM 503 C C . ARG A 1 64 ? 21.519 6.922 -38.629 1.00 96.31 64 ARG A C 1
ATOM 505 O O . ARG A 1 64 ? 20.335 6.814 -38.930 1.00 96.31 64 ARG A O 1
ATOM 512 N N . TYR A 1 65 ? 22.355 5.883 -38.648 1.00 97.25 65 TYR A N 1
ATOM 513 C CA . TYR A 1 65 ? 21.898 4.495 -38.771 1.00 97.25 65 TYR A CA 1
ATOM 514 C C . TYR A 1 65 ? 21.411 3.946 -37.424 1.00 97.25 65 TYR A C 1
ATOM 516 O O . TYR A 1 65 ? 21.779 4.447 -36.359 1.00 97.25 65 TYR A O 1
ATOM 524 N N . CYS A 1 66 ? 20.608 2.880 -37.471 1.00 97.62 66 CYS A N 1
ATOM 525 C CA . CYS A 1 66 ? 20.066 2.223 -36.281 1.00 97.62 66 CYS A CA 1
ATOM 526 C C . CYS A 1 66 ? 21.160 1.742 -35.316 1.00 97.62 66 CYS A C 1
ATOM 528 O O . CYS A 1 66 ? 21.045 1.941 -34.111 1.00 97.62 66 CYS A O 1
ATOM 530 N N . THR A 1 67 ? 22.251 1.185 -35.844 1.00 97.69 67 THR A N 1
ATOM 531 C CA . THR A 1 67 ? 23.398 0.702 -35.064 1.00 97.69 67 THR A CA 1
ATOM 532 C C . THR A 1 67 ? 24.059 1.822 -34.263 1.00 97.69 67 THR A C 1
ATOM 534 O O . THR A 1 67 ? 24.244 1.677 -33.057 1.00 97.69 67 THR A O 1
ATOM 537 N N . SER A 1 68 ? 24.331 2.959 -34.909 1.00 97.62 68 SER A N 1
ATOM 538 C CA . SER A 1 68 ? 24.903 4.153 -34.275 1.00 97.62 68 SER A CA 1
ATOM 539 C C . SER A 1 68 ? 24.005 4.696 -33.160 1.00 97.62 68 SER A C 1
ATOM 541 O O . SER A 1 68 ? 24.465 4.950 -32.048 1.00 97.62 68 SER A O 1
ATOM 543 N N . PHE A 1 69 ? 22.700 4.820 -33.421 1.00 97.94 69 PHE A N 1
ATOM 544 C CA . PHE A 1 69 ? 21.751 5.285 -32.410 1.00 97.94 69 PHE A CA 1
ATOM 545 C C . PHE A 1 69 ? 21.652 4.332 -31.213 1.00 97.94 69 PHE A C 1
ATOM 547 O O . PHE A 1 69 ? 21.669 4.779 -30.068 1.00 97.94 69 PHE A O 1
ATOM 554 N N . VAL A 1 70 ? 21.578 3.020 -31.453 1.00 98.25 70 VAL A N 1
ATOM 555 C CA . VAL A 1 70 ? 21.496 2.033 -30.368 1.00 98.25 70 VAL A CA 1
ATOM 556 C C . VAL A 1 70 ? 22.793 1.994 -29.556 1.00 98.25 70 VAL A C 1
ATOM 558 O O . VAL A 1 70 ? 22.723 1.902 -28.333 1.00 98.25 70 VAL A O 1
ATOM 561 N N . ALA A 1 71 ? 23.964 2.113 -30.190 1.00 98.06 71 ALA A N 1
ATOM 562 C CA . ALA A 1 71 ? 25.239 2.211 -29.476 1.00 98.06 71 ALA A CA 1
ATOM 563 C C . ALA A 1 71 ? 25.284 3.455 -28.570 1.00 98.06 71 ALA A C 1
ATOM 565 O O . ALA A 1 71 ? 25.619 3.345 -27.390 1.00 98.06 71 ALA A O 1
ATOM 566 N N . TYR A 1 72 ? 24.830 4.602 -29.087 1.00 97.38 72 TYR A N 1
ATOM 567 C CA . TYR A 1 72 ? 24.655 5.823 -28.302 1.00 97.38 72 TYR A CA 1
ATOM 568 C C . TYR A 1 72 ? 23.709 5.624 -27.110 1.00 97.38 72 TYR A C 1
ATOM 570 O O . TYR A 1 72 ? 24.071 5.959 -25.984 1.00 97.38 72 TYR A O 1
ATOM 578 N N . ARG A 1 73 ? 22.532 5.024 -27.327 1.00 95.75 73 ARG A N 1
ATOM 579 C CA . ARG A 1 73 ? 21.554 4.722 -26.268 1.00 95.75 73 ARG A CA 1
ATOM 580 C C . ARG A 1 73 ? 22.119 3.815 -25.183 1.00 95.75 73 ARG A C 1
ATOM 582 O O . ARG A 1 73 ? 21.906 4.072 -24.002 1.00 95.75 73 ARG A O 1
ATOM 589 N N . LEU A 1 74 ? 22.844 2.767 -25.565 1.00 97.00 74 LEU A N 1
ATOM 590 C CA . LEU A 1 74 ? 23.494 1.877 -24.604 1.00 97.00 74 LEU A CA 1
ATOM 591 C C . LEU A 1 74 ? 24.502 2.643 -23.734 1.00 97.00 74 LEU A C 1
ATOM 593 O O . LEU A 1 74 ? 24.516 2.459 -22.516 1.00 97.00 74 LEU A O 1
ATOM 597 N N . SER A 1 75 ? 25.284 3.546 -24.326 1.00 95.81 75 SER A N 1
ATOM 598 C CA . SER A 1 75 ? 26.229 4.378 -23.580 1.00 95.81 75 SER A CA 1
ATOM 599 C C . SER A 1 75 ? 25.515 5.335 -22.623 1.00 95.81 75 SER A C 1
ATOM 601 O O . SER A 1 75 ? 25.789 5.324 -21.423 1.00 95.81 75 SER A O 1
ATOM 603 N N . THR A 1 76 ? 24.543 6.112 -23.107 1.00 92.44 76 THR A N 1
ATOM 604 C CA . THR A 1 76 ? 23.948 7.202 -22.318 1.00 92.44 76 THR A CA 1
ATOM 605 C C . THR A 1 76 ? 22.853 6.760 -21.355 1.00 92.44 76 THR A C 1
ATOM 607 O O . THR A 1 76 ? 22.796 7.273 -20.238 1.00 92.44 76 THR A O 1
ATOM 610 N N . ALA A 1 77 ? 21.999 5.810 -21.744 1.00 88.25 77 ALA A N 1
ATOM 611 C CA . ALA A 1 77 ? 20.875 5.354 -20.923 1.00 88.25 77 ALA A CA 1
ATOM 612 C C . ALA A 1 77 ? 21.248 4.141 -20.062 1.00 88.25 77 ALA A C 1
ATOM 614 O O . ALA A 1 77 ? 20.967 4.106 -18.863 1.00 88.25 77 ALA A O 1
ATOM 615 N N . ASN A 1 78 ? 21.925 3.148 -20.646 1.00 90.19 78 ASN A N 1
ATOM 616 C CA . ASN A 1 78 ? 22.272 1.921 -19.924 1.00 90.19 78 ASN A CA 1
ATOM 617 C C . ASN A 1 78 ? 23.603 2.033 -19.166 1.00 90.19 78 ASN A C 1
ATOM 619 O O . ASN A 1 78 ? 23.942 1.141 -18.376 1.00 90.19 78 ASN A O 1
ATOM 623 N N . ASN A 1 79 ? 24.372 3.106 -19.394 1.00 89.19 79 ASN A N 1
ATOM 624 C CA . ASN A 1 79 ? 25.741 3.242 -18.906 1.00 89.19 79 ASN A CA 1
ATOM 625 C C . ASN A 1 79 ? 26.572 2.001 -19.300 1.00 89.19 79 ASN A C 1
ATOM 627 O O . ASN A 1 79 ? 27.137 1.308 -18.443 1.00 89.19 79 ASN A O 1
ATOM 631 N N . PHE A 1 80 ? 26.511 1.642 -20.586 1.00 94.88 80 PHE A N 1
ATOM 632 C CA . PHE A 1 80 ? 27.170 0.486 -21.187 1.00 94.88 80 PHE A CA 1
ATOM 633 C C . PHE A 1 80 ? 27.849 0.877 -22.499 1.00 94.88 80 PHE A C 1
ATOM 635 O O . PHE A 1 80 ? 27.187 1.235 -23.468 1.00 94.88 80 PHE A O 1
ATOM 642 N N . GLU A 1 81 ? 29.167 0.727 -22.558 1.00 96.56 81 GLU A N 1
ATOM 643 C CA . GLU A 1 81 ? 29.918 0.963 -23.787 1.00 96.56 81 GLU A CA 1
ATOM 644 C C . GLU A 1 81 ? 29.945 -0.286 -24.665 1.00 96.56 81 GLU A C 1
ATOM 646 O O . GLU A 1 81 ? 30.463 -1.333 -24.267 1.00 96.56 81 GLU A O 1
ATOM 651 N N . LEU A 1 82 ? 29.393 -0.173 -25.876 1.00 96.62 82 LEU A N 1
ATOM 652 C CA . LEU A 1 82 ? 29.347 -1.280 -26.823 1.00 96.62 82 LEU A CA 1
ATOM 653 C C . LEU A 1 82 ? 30.762 -1.602 -27.342 1.00 96.62 82 LEU A C 1
ATOM 655 O O . LEU A 1 82 ? 31.411 -0.734 -27.934 1.00 96.62 82 LEU A O 1
ATOM 659 N N . PRO A 1 83 ? 31.251 -2.849 -27.195 1.00 93.50 83 PRO A N 1
ATOM 660 C CA . PRO A 1 83 ? 32.543 -3.233 -27.748 1.00 93.50 83 PRO A CA 1
ATOM 661 C C . PRO A 1 83 ? 32.553 -3.157 -29.278 1.00 93.50 83 PRO A C 1
ATOM 663 O O . PRO A 1 83 ? 31.559 -3.446 -29.939 1.00 93.50 83 PRO A O 1
ATOM 666 N N . SER A 1 84 ? 33.710 -2.861 -29.870 1.00 90.06 84 SER A N 1
ATOM 667 C CA . SER A 1 84 ? 33.846 -2.844 -31.332 1.00 90.06 84 SER A CA 1
ATOM 668 C C . SER A 1 84 ? 33.600 -4.222 -31.984 1.00 90.06 84 SER A C 1
ATOM 670 O O . SER A 1 84 ? 33.685 -5.275 -31.343 1.00 90.06 84 SER A O 1
ATOM 672 N N . GLY A 1 85 ? 33.312 -4.227 -33.290 1.00 88.44 85 GLY A N 1
ATOM 673 C CA . GLY A 1 85 ? 33.247 -5.450 -34.103 1.00 88.44 85 GLY A CA 1
ATOM 674 C C . GLY A 1 85 ? 31.880 -6.136 -34.187 1.00 88.44 85 GLY A C 1
ATOM 675 O O . GLY A 1 85 ? 31.830 -7.283 -34.606 1.00 88.44 85 GLY A O 1
ATOM 676 N N . PHE A 1 86 ? 30.787 -5.466 -33.811 1.00 92.44 86 PHE A N 1
ATOM 677 C CA . PHE A 1 86 ? 29.423 -5.983 -34.024 1.00 92.44 86 PHE A CA 1
ATOM 678 C C . PHE A 1 86 ? 28.936 -5.844 -35.478 1.00 92.44 86 PHE A C 1
ATOM 680 O O . PHE A 1 86 ? 28.042 -6.570 -35.904 1.00 92.44 86 PHE A O 1
ATOM 687 N N . GLY A 1 87 ? 29.543 -4.943 -36.261 1.00 90.50 87 GLY A N 1
ATOM 688 C CA . GLY A 1 87 ? 29.236 -4.771 -37.682 1.00 90.50 87 GLY A CA 1
ATOM 689 C C . GLY A 1 87 ? 27.783 -4.354 -37.943 1.00 90.50 87 GLY A C 1
ATOM 690 O O . GLY A 1 87 ? 27.215 -3.539 -37.211 1.00 90.50 87 GLY A O 1
ATOM 691 N N . ASN A 1 88 ? 2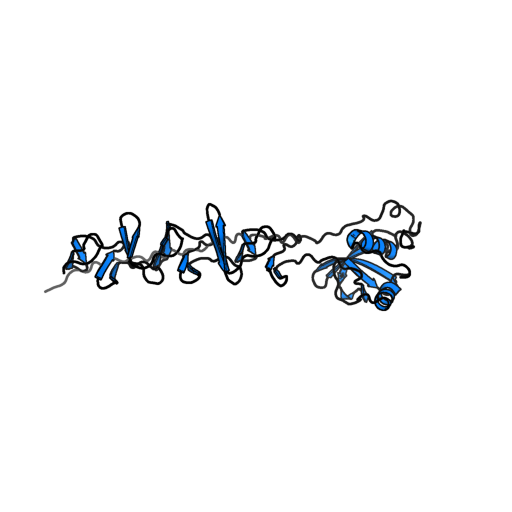7.198 -4.905 -39.008 1.00 94.62 88 ASN A N 1
ATOM 692 C CA . ASN A 1 88 ? 25.830 -4.607 -39.431 1.00 94.62 88 ASN A CA 1
ATOM 693 C C . ASN A 1 88 ? 24.788 -5.180 -38.466 1.00 94.62 88 ASN A C 1
ATOM 695 O O . ASN A 1 88 ? 24.988 -6.241 -37.874 1.00 94.62 88 ASN A O 1
ATOM 699 N N . ALA A 1 89 ? 23.645 -4.499 -38.369 1.00 96.25 89 ALA A N 1
ATOM 700 C CA . ALA A 1 89 ? 22.565 -4.821 -37.440 1.00 96.25 89 ALA A CA 1
ATOM 701 C C . ALA A 1 89 ? 22.097 -6.288 -37.499 1.00 96.25 89 ALA A C 1
ATOM 703 O O . ALA A 1 89 ? 21.827 -6.881 -36.459 1.00 96.25 89 ALA A O 1
ATOM 704 N N . ASP A 1 90 ? 22.055 -6.912 -38.681 1.00 96.38 90 ASP A N 1
ATOM 705 C CA . ASP A 1 90 ? 21.627 -8.309 -38.857 1.00 96.38 90 ASP A CA 1
ATOM 706 C C . ASP A 1 90 ? 22.508 -9.310 -38.107 1.00 96.38 90 ASP A C 1
ATOM 708 O O . ASP A 1 90 ? 22.028 -10.378 -37.736 1.00 96.38 90 ASP A O 1
ATOM 712 N N . ARG A 1 91 ? 23.762 -8.959 -37.811 1.00 96.94 91 ARG A N 1
ATOM 713 C CA . ARG A 1 91 ? 24.708 -9.835 -37.110 1.00 96.94 91 ARG A CA 1
ATOM 714 C C . ARG A 1 91 ? 24.704 -9.663 -35.600 1.00 96.94 91 ARG A C 1
ATOM 716 O O . ARG A 1 91 ? 25.243 -10.521 -34.906 1.00 96.94 91 ARG A O 1
ATOM 723 N N . TRP A 1 92 ? 24.104 -8.592 -35.078 1.00 98.12 92 TRP A N 1
ATOM 724 C CA . TRP A 1 92 ? 24.286 -8.203 -33.679 1.00 98.12 92 TRP A CA 1
ATOM 725 C C . TRP A 1 92 ? 23.876 -9.287 -32.688 1.00 98.12 92 TRP A C 1
ATOM 727 O O . TRP A 1 92 ? 24.606 -9.522 -31.731 1.00 98.12 92 TRP A O 1
ATOM 737 N N . GLY A 1 93 ? 22.758 -9.980 -32.921 1.00 97.81 93 GLY A N 1
ATOM 738 C CA . GLY A 1 93 ? 22.340 -11.078 -32.048 1.00 97.81 93 GLY A CA 1
ATOM 739 C C . GLY A 1 93 ? 23.327 -12.242 -32.052 1.00 97.81 93 GLY A C 1
ATOM 740 O O . GLY A 1 93 ? 23.703 -12.730 -30.989 1.00 97.81 93 GLY A O 1
ATOM 741 N N . THR A 1 94 ? 23.805 -12.654 -33.227 1.00 97.12 94 THR A N 1
ATOM 742 C CA . THR A 1 94 ? 24.800 -13.731 -33.358 1.00 97.12 94 THR A CA 1
ATOM 743 C C . THR A 1 94 ? 26.129 -13.361 -32.703 1.00 97.12 94 THR A C 1
ATOM 745 O O . THR A 1 94 ? 26.675 -14.155 -31.941 1.00 97.12 94 THR A O 1
ATOM 748 N N . GLU A 1 95 ? 26.621 -12.143 -32.936 1.00 97.69 95 GLU A N 1
ATOM 749 C CA . GLU A 1 95 ? 27.849 -11.630 -32.315 1.00 97.69 95 GLU A CA 1
ATOM 750 C C . GLU A 1 95 ? 27.708 -11.490 -30.794 1.00 97.69 95 GLU A C 1
ATOM 752 O O . GLU A 1 95 ? 28.634 -11.810 -30.048 1.00 97.69 95 GLU A O 1
ATOM 757 N N . ALA A 1 96 ? 26.539 -11.062 -30.311 1.00 98.19 96 ALA A N 1
ATOM 758 C CA . ALA A 1 96 ? 26.249 -10.975 -28.885 1.00 98.19 96 ALA A CA 1
ATOM 759 C C . ALA A 1 96 ? 26.307 -12.358 -28.224 1.00 98.19 96 ALA A C 1
ATOM 761 O O . ALA A 1 96 ? 27.002 -12.524 -27.220 1.00 98.19 96 ALA A O 1
ATOM 762 N N . MET A 1 97 ? 25.647 -13.356 -28.822 1.00 98.06 97 MET A N 1
ATOM 763 C CA . MET A 1 97 ? 25.686 -14.742 -28.343 1.00 98.06 97 MET A CA 1
ATOM 764 C C . MET A 1 97 ? 27.111 -15.306 -28.354 1.00 98.06 97 MET A C 1
ATOM 766 O O . MET A 1 97 ? 27.535 -15.899 -27.364 1.00 98.06 97 MET A O 1
ATOM 770 N N . ALA A 1 98 ? 27.879 -15.077 -29.425 1.00 97.88 98 ALA A N 1
ATOM 771 C CA . ALA A 1 98 ? 29.273 -15.521 -29.527 1.00 97.88 98 ALA A CA 1
ATOM 772 C C . ALA A 1 98 ? 30.177 -14.912 -28.439 1.00 97.88 98 ALA A C 1
ATOM 774 O O . ALA A 1 98 ? 31.169 -15.517 -28.038 1.00 97.88 98 ALA A O 1
ATOM 775 N N . ARG A 1 99 ? 29.816 -13.728 -27.933 1.00 97.44 99 ARG A N 1
ATOM 776 C CA . ARG A 1 99 ? 30.512 -13.019 -26.849 1.00 97.44 99 ARG A CA 1
ATOM 777 C C . ARG A 1 99 ? 29.909 -13.283 -25.463 1.00 97.44 99 ARG A C 1
ATOM 779 O O . ARG A 1 99 ? 30.319 -12.647 -24.497 1.00 97.44 99 ARG A O 1
ATOM 786 N N . GLY A 1 100 ? 28.957 -14.213 -25.352 1.00 97.56 100 GLY A N 1
ATOM 787 C CA . GLY A 1 100 ? 28.367 -14.651 -24.083 1.00 97.56 100 GLY A CA 1
ATOM 788 C C . GLY A 1 100 ? 27.221 -13.784 -23.556 1.00 97.56 100 GLY A C 1
ATOM 789 O O . GLY A 1 100 ? 26.742 -14.027 -22.448 1.00 97.56 100 GLY A O 1
ATOM 790 N N . TYR A 1 101 ? 26.747 -12.797 -24.319 1.00 98.06 101 TYR A N 1
ATOM 791 C CA . TYR A 1 101 ? 25.547 -12.050 -23.948 1.00 98.06 101 TYR A CA 1
ATOM 792 C C . TYR A 1 101 ? 24.297 -12.896 -24.180 1.00 98.06 101 TYR A C 1
ATOM 794 O O . TYR A 1 101 ? 24.180 -13.629 -25.165 1.00 98.06 101 TYR A O 1
ATOM 802 N N . LYS A 1 102 ? 23.325 -12.760 -23.277 1.00 98.38 102 LYS A N 1
ATOM 803 C CA . LYS A 1 102 ? 22.034 -13.428 -23.418 1.00 98.38 102 LYS A CA 1
ATOM 804 C C . LYS A 1 102 ? 21.255 -12.803 -24.577 1.00 98.38 102 LYS A C 1
ATOM 806 O O . LYS A 1 102 ? 21.108 -11.581 -24.636 1.00 98.38 102 LYS A O 1
ATOM 811 N N . VAL A 1 103 ? 20.710 -13.654 -25.442 1.00 98.44 103 VAL A N 1
ATOM 812 C CA . VAL A 1 103 ? 19.733 -13.276 -26.466 1.00 98.44 103 VAL A CA 1
ATOM 813 C C . VAL A 1 103 ? 18.533 -14.204 -26.349 1.00 98.44 103 VAL A C 1
ATOM 815 O O . VAL A 1 103 ? 18.682 -15.418 -26.472 1.00 98.44 103 VAL A O 1
ATOM 818 N N . ASP A 1 104 ? 17.353 -13.659 -26.062 1.00 97.94 104 ASP A N 1
ATOM 819 C CA . ASP A 1 104 ? 16.128 -14.454 -25.927 1.00 97.94 104 ASP A CA 1
ATOM 820 C C . ASP A 1 104 ? 14.876 -13.697 -26.424 1.00 97.94 104 ASP A C 1
ATOM 822 O O . ASP A 1 104 ? 14.977 -12.717 -27.160 1.00 97.94 104 ASP A O 1
ATOM 826 N N . LYS A 1 105 ? 13.677 -14.195 -26.097 1.00 96.88 105 LYS A N 1
ATOM 827 C CA . LYS A 1 105 ? 12.380 -13.591 -26.464 1.00 96.88 105 LYS A CA 1
ATOM 828 C C . LYS A 1 105 ? 11.731 -12.794 -25.321 1.00 96.88 105 LYS A C 1
ATOM 830 O O . LYS A 1 105 ? 10.543 -12.484 -25.398 1.00 96.88 105 LYS A O 1
ATOM 835 N N . ASN A 1 106 ? 12.481 -12.486 -24.265 1.00 94.56 106 ASN A N 1
ATOM 836 C CA . ASN A 1 106 ? 12.010 -11.808 -23.061 1.00 94.56 106 ASN A CA 1
ATOM 837 C C . ASN A 1 106 ? 12.536 -10.366 -23.041 1.00 94.56 106 ASN A C 1
ATOM 839 O O . ASN A 1 106 ? 13.569 -10.097 -22.426 1.00 94.56 106 ASN A O 1
ATOM 843 N N . PRO A 1 107 ? 11.841 -9.421 -23.694 1.00 95.00 107 PRO A N 1
ATOM 844 C CA . PRO A 1 107 ? 12.274 -8.032 -23.717 1.00 95.00 107 PRO A CA 1
ATOM 845 C C . PRO A 1 107 ? 12.367 -7.461 -22.302 1.00 95.00 107 PRO A C 1
ATOM 847 O O . PRO A 1 107 ? 11.529 -7.735 -21.440 1.00 95.00 107 PRO A O 1
ATOM 850 N N . LYS A 1 108 ? 13.364 -6.605 -22.089 1.00 92.94 108 LYS A N 1
ATOM 851 C CA . LYS A 1 108 ? 13.457 -5.724 -20.920 1.00 92.94 108 LYS A CA 1
ATOM 852 C C . LYS A 1 108 ? 13.777 -4.308 -21.373 1.00 92.94 108 LYS A C 1
ATOM 854 O O . LYS A 1 108 ? 14.426 -4.136 -22.403 1.00 92.94 108 LYS A O 1
ATOM 859 N N . VAL A 1 109 ? 13.369 -3.297 -20.610 1.00 91.00 109 VAL A N 1
ATOM 860 C CA . VAL A 1 109 ? 13.802 -1.913 -20.875 1.00 91.00 109 VAL A CA 1
ATOM 861 C C . VAL A 1 109 ? 15.326 -1.863 -20.871 1.00 91.00 109 VAL A C 1
ATOM 863 O O . VAL A 1 109 ? 15.980 -2.486 -20.030 1.00 91.00 109 VAL A O 1
ATOM 866 N N . GLY A 1 110 ? 15.891 -1.180 -21.856 1.00 93.38 110 GLY A N 1
ATOM 867 C CA . GLY A 1 110 ? 17.327 -1.136 -22.087 1.00 93.38 110 GLY A CA 1
ATOM 868 C C . GLY A 1 110 ? 17.881 -2.278 -22.944 1.00 93.38 110 GLY A C 1
ATOM 869 O O . GLY A 1 110 ? 18.991 -2.146 -23.456 1.00 93.38 110 GLY A O 1
ATOM 870 N N . SER A 1 111 ? 17.157 -3.384 -23.134 1.00 97.75 111 SER A N 1
ATOM 871 C CA . SER A 1 111 ? 17.595 -4.431 -24.071 1.00 97.75 111 SER A CA 1
ATOM 872 C C . SER A 1 111 ? 17.520 -3.938 -25.523 1.00 97.75 111 SER A C 1
ATOM 874 O O . SER A 1 111 ? 16.868 -2.935 -25.826 1.00 97.75 111 SER A O 1
ATOM 876 N N . VAL A 1 112 ? 18.191 -4.635 -26.442 1.00 98.62 112 VAL A N 1
ATOM 877 C CA . VAL A 1 112 ? 18.180 -4.292 -27.873 1.00 98.62 112 VAL A CA 1
ATOM 878 C C . VAL A 1 112 ? 17.308 -5.281 -28.632 1.00 98.62 112 VAL A C 1
ATOM 880 O O . VAL A 1 112 ? 17.650 -6.457 -28.730 1.00 98.62 112 VAL A O 1
ATOM 883 N N . ALA A 1 113 ? 16.201 -4.809 -29.201 1.00 98.69 113 ALA A N 1
ATOM 884 C CA . ALA A 1 113 ? 15.416 -5.579 -30.155 1.00 98.69 113 ALA A CA 1
ATOM 885 C C . ALA A 1 113 ? 16.230 -5.763 -31.443 1.00 98.69 113 ALA A C 1
ATOM 887 O O . ALA A 1 113 ? 16.738 -4.789 -32.001 1.00 98.69 113 ALA A O 1
ATOM 888 N N . TRP A 1 114 ? 16.358 -7.001 -31.909 1.00 98.56 114 TRP A N 1
ATOM 889 C CA . TRP A 1 114 ? 17.202 -7.361 -33.045 1.00 98.56 114 TRP A CA 1
ATOM 890 C C . TRP A 1 114 ? 16.415 -8.114 -34.115 1.00 98.56 114 TRP A C 1
ATOM 892 O O . TRP A 1 114 ? 15.670 -9.051 -33.813 1.00 98.56 114 TRP A O 1
ATOM 902 N N . TRP A 1 115 ? 16.627 -7.723 -35.372 1.00 98.19 115 TRP A N 1
ATOM 903 C CA . TRP A 1 115 ?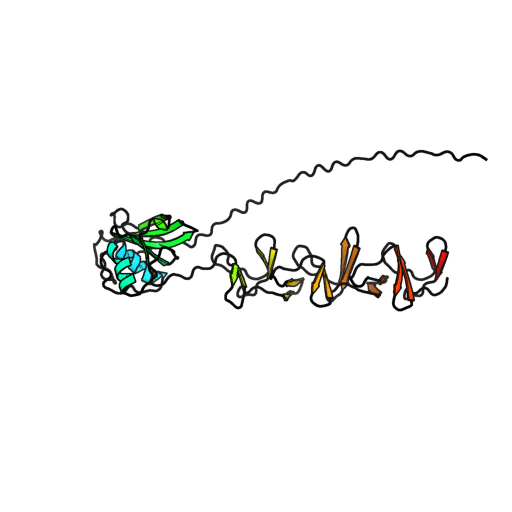 16.075 -8.373 -36.554 1.00 98.19 115 TRP A CA 1
ATOM 904 C C . TRP A 1 115 ? 17.181 -8.796 -37.517 1.00 98.19 115 TRP A C 1
ATOM 906 O O . TRP A 1 115 ? 18.064 -8.007 -37.863 1.00 98.19 115 TRP A O 1
ATOM 916 N N . THR A 1 116 ? 17.076 -10.015 -38.044 1.00 95.94 116 THR A N 1
ATOM 917 C CA . THR A 1 116 ? 17.982 -10.521 -39.089 1.00 95.94 116 THR A CA 1
ATOM 918 C C . THR A 1 116 ? 17.771 -9.824 -40.435 1.00 95.94 116 THR A C 1
ATOM 920 O O . THR A 1 116 ? 18.606 -9.952 -41.319 1.00 95.94 116 THR A O 1
ATOM 923 N N . SER A 1 117 ? 16.694 -9.049 -40.598 1.00 91.75 117 SER A N 1
ATOM 924 C CA . SER A 1 117 ? 16.447 -8.172 -41.754 1.00 91.75 117 SER A CA 1
ATOM 925 C C . SER A 1 117 ? 17.252 -6.860 -41.706 1.00 91.75 117 SER A C 1
ATOM 927 O O . SER A 1 117 ? 16.818 -5.855 -42.261 1.00 91.75 117 SER A O 1
ATOM 929 N N . THR A 1 118 ? 18.389 -6.857 -41.005 1.00 92.81 118 THR A N 1
ATOM 930 C CA . THR A 1 118 ? 19.297 -5.712 -40.832 1.00 92.81 118 THR A CA 1
ATOM 931 C C . THR A 1 118 ? 18.670 -4.531 -40.084 1.00 92.81 118 THR A C 1
ATOM 933 O O . THR A 1 118 ? 18.723 -3.391 -40.539 1.00 92.81 118 THR A O 1
ATOM 936 N N . HIS A 1 119 ? 18.117 -4.777 -38.889 1.00 97.81 119 HIS A N 1
ATOM 937 C CA . HIS A 1 119 ? 17.677 -3.687 -38.006 1.00 97.81 119 HIS A CA 1
ATOM 938 C C . HIS A 1 119 ? 17.895 -3.992 -36.524 1.00 97.81 119 HIS A C 1
ATOM 940 O O . HIS A 1 119 ? 17.816 -5.144 -36.092 1.00 97.81 119 HIS A O 1
ATOM 946 N N . VAL A 1 120 ? 18.153 -2.942 -35.745 1.00 98.50 120 VAL A N 1
ATOM 947 C CA . VAL A 1 120 ? 18.195 -2.976 -34.280 1.00 98.50 120 VAL A CA 1
ATOM 948 C C . VAL A 1 120 ? 17.485 -1.752 -33.718 1.00 98.50 120 VAL A C 1
ATOM 950 O O . VAL A 1 120 ? 17.523 -0.676 -34.310 1.00 98.50 120 VAL A O 1
ATOM 953 N N . ALA A 1 121 ? 16.849 -1.912 -32.565 1.00 98.56 121 ALA A N 1
ATOM 954 C CA . ALA A 1 121 ? 16.175 -0.828 -31.868 1.00 98.56 121 ALA A CA 1
ATOM 955 C C . ALA A 1 121 ? 16.350 -0.974 -30.357 1.00 98.56 121 ALA A C 1
ATOM 957 O O . ALA A 1 121 ? 16.463 -2.087 -29.841 1.00 98.56 121 ALA A O 1
ATOM 958 N N . TRP A 1 122 ? 16.367 0.143 -29.640 1.00 98.38 122 TRP A N 1
ATOM 959 C CA . TRP A 1 122 ? 16.474 0.146 -28.187 1.00 98.38 122 TRP A CA 1
ATOM 960 C C . TRP A 1 122 ? 15.085 -0.020 -27.563 1.00 98.38 122 TRP A C 1
ATOM 962 O O . TRP A 1 122 ? 14.128 0.625 -27.993 1.00 98.38 122 TRP A O 1
ATOM 972 N N . VAL A 1 123 ? 14.942 -0.910 -26.581 1.00 97.00 123 VAL A N 1
ATOM 973 C CA . VAL A 1 123 ? 13.656 -1.162 -25.917 1.00 97.00 123 VAL A CA 1
ATOM 974 C C . VAL A 1 123 ? 13.416 -0.107 -24.842 1.00 97.00 123 VAL A C 1
ATOM 976 O O . VAL A 1 123 ? 14.065 -0.131 -23.797 1.00 97.00 123 VAL A O 1
ATOM 979 N N . ALA A 1 124 ? 12.450 0.776 -25.086 1.00 92.19 124 ALA A N 1
ATOM 980 C CA . ALA A 1 124 ? 12.074 1.846 -24.167 1.00 92.19 124 ALA A CA 1
ATOM 981 C C . ALA A 1 124 ? 11.024 1.419 -23.141 1.00 92.19 124 ALA A C 1
ATOM 983 O O . ALA A 1 124 ? 11.078 1.850 -21.995 1.00 92.19 124 ALA A O 1
ATOM 984 N N . GLU A 1 125 ? 10.094 0.545 -23.526 1.00 87.81 125 GLU A N 1
ATOM 985 C CA . GLU A 1 125 ? 9.009 0.097 -22.650 1.00 87.81 125 GLU A CA 1
ATOM 986 C C . GLU A 1 125 ? 8.626 -1.352 -22.955 1.00 87.81 125 GLU A C 1
ATOM 988 O O . GLU A 1 125 ? 8.676 -1.793 -24.108 1.00 87.81 125 GLU A O 1
ATOM 993 N N . VAL A 1 126 ? 8.207 -2.090 -21.926 1.00 88.00 126 VAL A N 1
ATOM 994 C CA . VAL A 1 126 ? 7.659 -3.444 -22.052 1.00 88.00 126 VAL A CA 1
ATOM 995 C C . VAL A 1 126 ? 6.331 -3.505 -21.306 1.00 88.00 126 VAL A C 1
ATOM 997 O O . VAL A 1 126 ? 6.286 -3.286 -20.100 1.00 88.00 126 VAL A O 1
ATOM 1000 N N . SER A 1 127 ? 5.256 -3.834 -22.020 1.00 82.06 127 SER A N 1
ATOM 1001 C CA . SER A 1 127 ? 3.904 -3.960 -21.473 1.00 82.06 127 SER A CA 1
ATOM 1002 C C . SER A 1 127 ? 3.266 -5.257 -21.968 1.00 82.06 127 SER A C 1
ATOM 1004 O O . SER A 1 127 ? 2.765 -5.353 -23.094 1.00 82.06 127 SER A O 1
ATOM 1006 N N . GLY A 1 128 ? 3.343 -6.298 -21.133 1.00 83.75 128 GLY A N 1
ATOM 1007 C CA . GLY A 1 128 ? 2.937 -7.653 -21.504 1.00 83.75 128 GLY A CA 1
ATOM 1008 C C . GLY A 1 128 ? 3.707 -8.159 -22.730 1.00 83.75 128 GLY A C 1
ATOM 1009 O O . GLY A 1 128 ? 4.930 -8.280 -22.698 1.00 83.75 128 GLY A O 1
ATOM 1010 N N . ASP A 1 129 ? 2.984 -8.442 -23.815 1.00 90.06 129 ASP A N 1
ATOM 1011 C CA . ASP A 1 129 ? 3.562 -8.887 -25.091 1.00 90.06 129 ASP A CA 1
ATOM 1012 C C . ASP A 1 129 ? 3.916 -7.742 -26.050 1.00 90.06 129 ASP A C 1
ATOM 1014 O O . ASP A 1 129 ? 4.436 -7.994 -27.139 1.00 90.06 129 ASP A O 1
ATOM 1018 N N . ASN A 1 130 ? 3.647 -6.493 -25.671 1.00 91.00 130 ASN A N 1
ATOM 1019 C CA . ASN A 1 130 ? 3.956 -5.319 -26.475 1.00 91.00 130 ASN A CA 1
ATOM 1020 C C . ASN A 1 130 ? 5.249 -4.662 -25.986 1.00 91.00 130 ASN A C 1
ATOM 1022 O O . ASN A 1 130 ? 5.513 -4.573 -24.787 1.00 91.00 130 ASN A O 1
ATOM 1026 N N . VAL A 1 131 ? 6.052 -4.184 -26.932 1.00 94.88 131 VAL A N 1
ATOM 1027 C CA . VAL A 1 131 ? 7.353 -3.562 -26.685 1.00 94.88 131 VAL A CA 1
ATOM 1028 C C . VAL A 1 131 ? 7.405 -2.232 -27.421 1.00 94.88 131 VAL A C 1
ATOM 1030 O O . VAL A 1 131 ? 7.229 -2.203 -28.639 1.00 94.88 131 VAL A O 1
ATOM 1033 N N . LYS A 1 132 ? 7.639 -1.131 -26.708 1.00 95.12 132 LYS A N 1
ATOM 1034 C CA . LYS A 1 132 ? 7.889 0.175 -27.324 1.00 95.12 1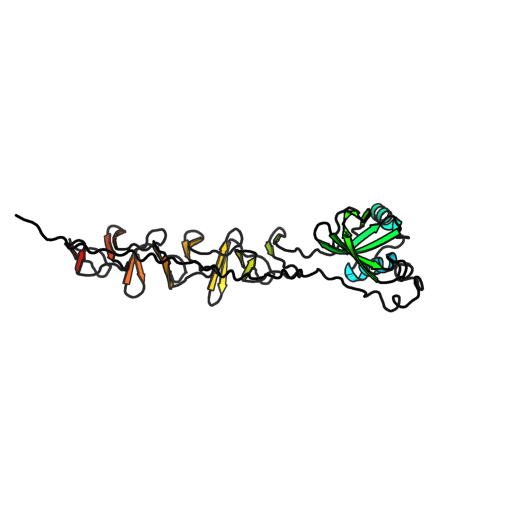32 LYS A CA 1
ATOM 1035 C C . LYS A 1 132 ? 9.374 0.264 -27.634 1.00 95.12 132 LYS A C 1
ATOM 1037 O O . LYS A 1 132 ? 10.203 0.108 -26.736 1.00 95.12 132 LYS A O 1
ATOM 1042 N N . VAL A 1 133 ? 9.709 0.487 -28.898 1.00 97.50 133 VAL A N 1
ATOM 1043 C CA . VAL A 1 133 ? 11.097 0.632 -29.342 1.00 97.50 133 VAL A CA 1
ATOM 1044 C C . VAL A 1 133 ? 11.386 2.062 -29.775 1.00 97.50 133 VAL A C 1
ATOM 1046 O O . VAL A 1 133 ? 10.533 2.712 -30.382 1.00 97.50 133 VAL A O 1
ATOM 1049 N N . GLU A 1 134 ? 12.596 2.524 -29.479 1.00 97.75 134 GLU A N 1
ATOM 1050 C CA . GLU A 1 134 ? 13.196 3.732 -30.038 1.00 97.75 134 GLU A CA 1
ATOM 1051 C C . GLU A 1 134 ? 14.260 3.332 -31.056 1.00 97.75 134 GLU A C 1
ATOM 1053 O O . GLU A 1 134 ? 15.101 2.462 -30.808 1.00 97.75 134 GLU A O 1
ATOM 1058 N N . GLU A 1 135 ? 14.221 3.957 -32.224 1.00 97.62 135 GLU A N 1
ATOM 1059 C CA . GLU A 1 135 ? 15.047 3.550 -33.352 1.00 97.62 135 GLU A CA 1
ATOM 1060 C C . GLU A 1 135 ? 15.389 4.729 -34.256 1.00 97.62 135 GLU A C 1
ATOM 1062 O O . GLU A 1 135 ? 14.695 5.743 -34.293 1.00 97.62 135 GLU A O 1
ATOM 1067 N N . TYR A 1 136 ? 16.460 4.566 -35.026 1.00 97.31 136 TYR A N 1
ATOM 1068 C CA . TYR A 1 136 ? 16.806 5.451 -36.130 1.00 97.31 136 TYR A CA 1
ATOM 1069 C C . TYR A 1 136 ? 16.740 4.700 -37.446 1.00 97.31 136 TYR A C 1
ATOM 1071 O O . TYR A 1 136 ? 17.018 3.502 -37.497 1.00 97.31 136 TYR A O 1
ATOM 1079 N N . ASN A 1 137 ? 16.450 5.430 -38.522 1.00 95.12 137 ASN A N 1
ATOM 1080 C CA . ASN A 1 137 ? 16.541 4.933 -39.895 1.00 95.12 137 ASN A CA 1
ATOM 1081 C C . ASN A 1 137 ? 15.630 3.735 -40.207 1.00 95.12 137 ASN A C 1
ATOM 1083 O O . ASN A 1 137 ? 15.894 3.004 -41.156 1.00 95.12 137 ASN A O 1
ATOM 1087 N N . TYR A 1 138 ? 14.549 3.535 -39.446 1.00 92.94 138 TYR A N 1
ATOM 1088 C CA . TYR A 1 138 ? 13.580 2.469 -39.723 1.00 92.94 138 TYR A CA 1
ATOM 1089 C C . TYR A 1 138 ? 12.950 2.612 -41.121 1.00 92.94 138 TYR A C 1
ATOM 1091 O O . TYR A 1 138 ? 12.757 1.625 -41.822 1.00 92.94 138 TYR A O 1
ATOM 1099 N N . GLY A 1 139 ? 12.679 3.852 -41.547 1.00 89.19 139 GLY A N 1
ATOM 1100 C CA . GLY A 1 139 ? 12.163 4.185 -42.879 1.00 89.19 139 GLY A CA 1
ATOM 1101 C C . GLY A 1 139 ? 13.235 4.516 -43.923 1.00 89.19 139 GLY A C 1
ATOM 1102 O O . GLY A 1 139 ? 12.899 5.108 -44.943 1.00 89.19 139 GLY A O 1
ATOM 1103 N N . PHE A 1 140 ? 14.510 4.191 -43.669 1.00 90.75 140 PHE A N 1
ATOM 1104 C CA . PHE A 1 140 ? 15.651 4.521 -44.542 1.00 90.75 140 PHE A CA 1
ATOM 1105 C C . PHE A 1 140 ? 15.882 6.029 -44.794 1.00 90.75 140 PHE A C 1
ATOM 1107 O O . PHE A 1 140 ? 16.527 6.413 -45.767 1.00 90.75 140 PHE A O 1
ATOM 1114 N N . ASP A 1 141 ? 15.375 6.901 -43.920 1.00 91.62 141 ASP A N 1
ATOM 1115 C CA . ASP A 1 141 ? 15.474 8.365 -44.022 1.00 91.62 141 ASP A CA 1
ATOM 1116 C C . ASP A 1 141 ? 16.424 8.998 -42.980 1.00 91.62 141 ASP A C 1
ATOM 1118 O O . ASP A 1 141 ? 16.567 10.225 -42.893 1.00 91.62 141 ASP A O 1
ATOM 1122 N N . GLY A 1 142 ? 17.084 8.159 -42.175 1.00 93.62 142 GLY A N 1
ATOM 1123 C CA . GLY A 1 142 ? 17.991 8.545 -41.098 1.00 93.62 142 GLY A CA 1
ATOM 1124 C C . GLY A 1 142 ? 17.325 9.287 -39.942 1.00 93.62 142 GLY A C 1
ATOM 1125 O O . GLY A 1 142 ? 18.008 10.062 -39.264 1.00 93.62 142 GLY A O 1
ATOM 1126 N N . LYS A 1 143 ? 16.006 9.171 -39.763 1.00 95.25 143 LYS A N 1
ATOM 1127 C CA . LYS A 1 143 ? 15.277 9.880 -38.701 1.00 95.25 143 LYS A CA 1
ATOM 1128 C C . LYS A 1 143 ? 14.990 8.982 -37.509 1.00 95.25 143 LYS A C 1
ATOM 1130 O O . LYS A 1 143 ? 14.927 7.759 -37.639 1.00 95.25 143 LYS A O 1
ATOM 1135 N N . TYR A 1 144 ? 14.800 9.631 -36.367 1.00 97.12 144 TYR A N 1
ATOM 1136 C CA . TYR A 1 144 ? 14.263 9.019 -35.165 1.00 97.12 144 TYR A CA 1
ATOM 1137 C C . TYR A 1 144 ? 12.817 8.566 -35.379 1.00 97.12 144 TYR A C 1
ATOM 1139 O O . TYR A 1 144 ? 12.023 9.269 -36.008 1.00 97.12 144 TYR A O 1
ATOM 1147 N N . ASN A 1 145 ? 12.472 7.417 -34.813 1.00 96.12 145 ASN A N 1
ATOM 1148 C CA . ASN A 1 145 ? 11.118 6.899 -34.771 1.00 96.12 145 ASN A CA 1
ATOM 1149 C C . ASN A 1 145 ? 10.857 6.169 -33.447 1.00 96.12 145 ASN A C 1
ATOM 1151 O O . ASN A 1 145 ? 11.778 5.666 -32.800 1.00 96.12 145 ASN A O 1
ATOM 1155 N N . THR A 1 146 ? 9.577 6.062 -33.092 1.00 96.19 146 THR A N 1
ATOM 1156 C CA . THR A 1 146 ? 9.107 5.159 -32.038 1.00 96.19 146 THR A CA 1
ATOM 1157 C C . THR A 1 146 ? 7.906 4.377 -32.517 1.00 96.19 146 THR A C 1
ATOM 1159 O O . THR A 1 146 ? 7.066 4.906 -33.247 1.00 96.19 146 THR A O 1
ATOM 1162 N N . ARG A 1 147 ? 7.787 3.129 -32.074 1.00 96.12 147 ARG A N 1
ATOM 1163 C CA . ARG A 1 147 ? 6.591 2.323 -32.326 1.00 96.12 147 ARG A CA 1
ATOM 1164 C C . ARG A 1 147 ? 6.448 1.210 -31.308 1.00 96.12 147 ARG A C 1
ATOM 1166 O O . ARG A 1 147 ? 7.428 0.737 -30.736 1.00 96.12 147 ARG A O 1
ATOM 1173 N N . TRP A 1 148 ? 5.212 0.763 -31.142 1.00 96.25 148 TRP A N 1
ATOM 1174 C CA . TRP A 1 148 ? 4.912 -0.487 -30.468 1.00 96.25 148 TRP A CA 1
ATOM 1175 C C . TRP A 1 148 ? 5.072 -1.652 -31.439 1.00 96.25 148 TRP A C 1
ATOM 1177 O O . TRP A 1 148 ? 4.602 -1.604 -32.577 1.00 96.25 148 TRP A O 1
ATOM 1187 N N . ILE A 1 149 ? 5.726 -2.707 -30.974 1.00 97.62 149 ILE A N 1
ATOM 1188 C CA . ILE A 1 149 ? 5.848 -3.984 -31.669 1.00 97.62 149 ILE A CA 1
ATOM 1189 C C . ILE A 1 149 ? 5.329 -5.096 -30.768 1.00 97.62 149 ILE A C 1
ATOM 1191 O O . ILE A 1 149 ? 5.445 -5.017 -29.547 1.00 97.62 149 ILE A O 1
ATOM 1195 N N . ASN A 1 150 ? 4.817 -6.176 -31.353 1.00 97.94 150 ASN A N 1
ATOM 1196 C CA . ASN A 1 150 ? 4.676 -7.410 -30.589 1.00 97.94 150 ASN A CA 1
ATOM 1197 C C . ASN A 1 150 ? 6.072 -7.996 -30.327 1.00 97.94 150 ASN A C 1
ATOM 1199 O O . ASN A 1 150 ? 6.915 -7.993 -31.235 1.00 97.94 150 ASN A O 1
ATOM 1203 N N . LYS A 1 151 ? 6.309 -8.546 -29.131 1.00 96.38 151 LYS A N 1
ATOM 1204 C CA . LYS A 1 151 ? 7.621 -9.078 -28.739 1.00 96.38 151 LYS A CA 1
ATOM 1205 C C . LYS A 1 151 ? 8.144 -10.165 -29.679 1.00 96.38 151 LYS A C 1
ATOM 1207 O O . LYS A 1 151 ? 9.343 -10.329 -29.873 1.00 96.38 151 LYS A O 1
ATOM 1212 N N . ASN A 1 152 ? 7.234 -10.900 -30.316 1.00 97.69 152 ASN A N 1
ATOM 1213 C CA . ASN A 1 152 ? 7.595 -11.981 -31.225 1.00 97.69 152 ASN A CA 1
ATOM 1214 C C . ASN A 1 152 ? 8.019 -11.489 -32.615 1.00 97.69 152 ASN A C 1
ATOM 1216 O O . ASN A 1 152 ? 8.558 -12.284 -33.382 1.00 97.69 152 ASN A O 1
ATOM 1220 N N . SER A 1 153 ? 7.809 -10.205 -32.933 1.00 97.50 153 SER A N 1
ATOM 1221 C CA . SER A 1 153 ? 8.210 -9.623 -34.220 1.00 97.50 153 SER A CA 1
ATOM 1222 C C . SER A 1 153 ? 9.725 -9.453 -34.363 1.00 97.50 153 SER A C 1
ATOM 1224 O O . SER A 1 153 ? 10.219 -9.494 -35.485 1.00 97.50 153 SER A O 1
ATOM 1226 N N . ALA A 1 154 ? 10.461 -9.272 -33.259 1.00 98.12 154 ALA A N 1
ATOM 1227 C CA . ALA A 1 154 ? 11.924 -9.259 -33.236 1.00 98.12 154 ALA A CA 1
ATOM 1228 C C . ALA A 1 154 ? 12.466 -10.689 -33.248 1.00 98.12 154 ALA A C 1
ATOM 1230 O O . ALA A 1 154 ? 11.874 -11.572 -32.630 1.00 98.12 154 ALA A O 1
ATOM 1231 N N . ASN A 1 155 ? 13.599 -10.946 -33.905 1.00 98.50 155 ASN A N 1
ATOM 1232 C CA . ASN A 1 155 ? 14.251 -12.260 -33.867 1.00 98.50 155 ASN A CA 1
ATOM 1233 C C . ASN A 1 155 ? 14.751 -12.597 -32.456 1.00 98.50 155 ASN A C 1
ATOM 1235 O O . ASN A 1 155 ? 14.626 -13.748 -32.037 1.00 98.50 155 ASN A O 1
ATOM 1239 N N . GLY A 1 156 ? 15.204 -11.596 -31.702 1.00 98.38 156 GLY A N 1
ATOM 1240 C CA . GLY A 1 156 ? 15.521 -11.714 -30.282 1.00 98.38 156 GLY A CA 1
ATOM 1241 C C . GLY A 1 156 ? 15.785 -10.361 -29.627 1.00 98.38 156 GLY A C 1
ATOM 1242 O O . GLY A 1 156 ? 15.814 -9.329 -30.300 1.00 98.38 156 GLY A O 1
ATOM 1243 N N . TYR A 1 157 ? 15.987 -10.392 -28.316 1.00 98.75 157 TYR A N 1
ATOM 1244 C CA . TYR A 1 157 ? 16.354 -9.255 -27.482 1.00 98.75 157 TYR A CA 1
ATOM 1245 C C . TYR A 1 157 ? 17.739 -9.490 -26.901 1.00 98.75 157 TYR A C 1
ATOM 1247 O O . TYR A 1 157 ? 17.970 -10.503 -26.245 1.00 98.75 157 TYR A O 1
ATOM 1255 N N . ILE A 1 158 ? 18.669 -8.579 -27.178 1.00 98.69 158 ILE A N 1
ATOM 1256 C CA . ILE A 1 158 ? 20.054 -8.665 -26.720 1.00 98.69 158 ILE A CA 1
ATOM 1257 C C . ILE A 1 158 ? 20.184 -7.949 -25.376 1.00 98.69 158 ILE A C 1
ATOM 1259 O O . ILE A 1 158 ? 19.907 -6.751 -25.272 1.00 98.69 158 ILE A O 1
ATOM 1263 N N . HIS A 1 159 ? 20.648 -8.677 -24.364 1.00 97.75 159 HIS A N 1
ATOM 1264 C CA . HIS A 1 159 ? 20.795 -8.194 -22.992 1.00 97.75 159 HIS A CA 1
ATOM 1265 C C . HIS A 1 159 ? 22.250 -7.824 -22.691 1.00 97.75 159 HIS A C 1
ATOM 1267 O O . HIS A 1 159 ? 22.970 -8.567 -22.022 1.00 97.75 159 HIS A O 1
ATOM 1273 N N . PHE A 1 160 ? 22.701 -6.677 -23.208 1.00 97.12 160 PHE A N 1
ATOM 1274 C CA . PHE A 1 160 ? 24.043 -6.155 -22.917 1.00 97.12 160 PHE A CA 1
ATOM 1275 C C . PHE A 1 160 ? 24.182 -5.719 -21.455 1.00 97.12 160 PHE A C 1
ATOM 1277 O O . PHE A 1 160 ? 25.084 -6.157 -20.743 1.00 97.12 160 PHE A O 1
ATOM 1284 N N . LYS A 1 161 ? 23.257 -4.861 -21.020 1.00 93.69 161 LYS A N 1
ATOM 1285 C CA . LYS A 1 161 ? 23.086 -4.386 -19.647 1.00 93.69 161 LYS A CA 1
ATOM 1286 C C . LYS A 1 161 ? 21.694 -3.781 -19.552 1.00 93.69 161 LYS A C 1
ATOM 1288 O O . LYS A 1 161 ? 21.521 -2.602 -19.840 1.00 93.69 161 LYS A O 1
ATOM 1293 N N . ASP A 1 162 ? 20.699 -4.601 -19.248 1.00 92.19 162 ASP A N 1
ATOM 1294 C CA . ASP A 1 162 ? 19.317 -4.129 -19.141 1.00 92.19 162 ASP A CA 1
ATOM 1295 C C . ASP A 1 162 ? 19.209 -3.022 -18.090 1.00 92.19 162 ASP A C 1
ATOM 1297 O O . ASP A 1 162 ? 19.933 -3.023 -17.088 1.00 92.19 162 ASP A O 1
ATOM 1301 N N . MET A 1 163 ? 18.281 -2.094 -18.296 1.00 82.69 163 MET A N 1
ATOM 1302 C CA . MET A 1 163 ? 17.972 -1.118 -17.265 1.00 82.69 163 MET A CA 1
ATOM 1303 C C . MET A 1 163 ? 17.181 -1.791 -16.141 1.00 82.69 163 MET A C 1
ATOM 1305 O O . MET A 1 163 ? 16.363 -2.682 -16.412 1.00 82.69 163 MET A O 1
ATOM 1309 N N . PRO A 1 164 ? 17.398 -1.382 -14.876 1.00 67.56 164 PRO A N 1
ATOM 1310 C CA . PRO A 1 164 ? 16.560 -1.840 -13.784 1.00 67.56 164 PRO A CA 1
ATOM 1311 C C . PRO A 1 164 ? 15.106 -1.532 -14.139 1.00 67.56 164 PRO A C 1
ATOM 1313 O O . PRO A 1 164 ? 14.732 -0.375 -14.308 1.00 67.56 164 PRO A O 1
ATOM 1316 N N . GLN A 1 165 ? 14.295 -2.582 -14.289 1.00 65.06 165 GLN A N 1
ATOM 1317 C CA . GLN A 1 165 ? 12.850 -2.421 -14.286 1.00 65.06 165 GLN A CA 1
ATOM 1318 C C . GLN A 1 165 ? 12.522 -1.884 -12.906 1.00 65.06 165 GLN A C 1
ATOM 1320 O O . GLN A 1 165 ? 12.727 -2.597 -11.920 1.00 65.06 165 GLN A O 1
ATOM 1325 N N . THR A 1 166 ? 12.060 -0.645 -12.805 1.00 61.28 166 THR A N 1
ATOM 1326 C CA . THR A 1 166 ? 11.368 -0.246 -11.589 1.00 61.28 166 THR A CA 1
ATOM 1327 C C . THR A 1 166 ? 10.194 -1.213 -11.471 1.00 61.28 166 THR A C 1
ATOM 1329 O O . THR A 1 166 ? 9.395 -1.280 -12.409 1.00 61.28 166 THR A O 1
ATOM 1332 N N . PRO A 1 167 ? 10.125 -2.057 -10.423 1.00 64.94 167 PRO A N 1
ATOM 1333 C CA . PRO A 1 167 ? 8.984 -2.945 -10.270 1.00 64.94 167 PRO A CA 1
ATOM 1334 C C . PRO A 1 167 ? 7.719 -2.088 -10.316 1.00 64.94 167 PRO A C 1
ATOM 1336 O O . PRO A 1 167 ? 7.749 -0.969 -9.824 1.00 64.94 167 PRO A O 1
ATOM 1339 N N . VAL A 1 168 ? 6.632 -2.569 -10.911 1.00 75.62 168 VAL A N 1
ATOM 1340 C CA . VAL A 1 168 ? 5.319 -1.924 -10.785 1.00 75.62 168 VAL A CA 1
ATOM 1341 C C . VAL A 1 168 ? 4.453 -2.849 -9.948 1.00 75.62 168 VAL A C 1
ATOM 1343 O O . VAL A 1 168 ? 4.371 -4.049 -10.214 1.00 75.62 168 VAL A O 1
ATOM 1346 N N . GLY A 1 169 ? 3.826 -2.298 -8.915 1.00 87.69 169 GLY A N 1
ATOM 1347 C CA . GLY A 1 169 ? 3.090 -3.057 -7.917 1.00 87.69 169 GLY A CA 1
ATOM 1348 C C . GLY A 1 169 ? 3.986 -3.613 -6.808 1.00 87.69 169 GLY A C 1
ATOM 1349 O O . GLY A 1 169 ? 4.956 -2.982 -6.385 1.00 87.69 169 GLY A O 1
ATOM 1350 N N . TRP A 1 170 ? 3.613 -4.783 -6.290 1.00 89.81 170 TRP A N 1
ATOM 1351 C CA . TRP A 1 170 ? 4.290 -5.413 -5.158 1.00 89.81 170 TRP A CA 1
ATOM 1352 C C . TRP A 1 170 ? 5.660 -5.966 -5.543 1.00 89.81 170 TRP A C 1
ATOM 1354 O O . TRP A 1 170 ? 5.796 -6.712 -6.512 1.00 89.81 170 TRP A O 1
ATOM 1364 N N . TYR A 1 171 ? 6.665 -5.650 -4.731 1.00 88.56 171 TYR A N 1
ATOM 1365 C CA . TYR A 1 171 ? 8.029 -6.136 -4.888 1.00 88.56 171 TYR A CA 1
ATOM 1366 C C . TYR A 1 171 ? 8.601 -6.570 -3.542 1.00 88.56 171 TYR A C 1
ATOM 1368 O O . TYR A 1 171 ? 8.601 -5.795 -2.591 1.00 88.56 171 TYR A O 1
ATOM 1376 N N . ASN A 1 172 ? 9.128 -7.791 -3.471 1.00 88.19 172 ASN A N 1
ATOM 1377 C CA . ASN A 1 172 ? 9.817 -8.312 -2.296 1.00 88.19 172 ASN A CA 1
ATOM 1378 C C . ASN A 1 172 ? 11.292 -8.548 -2.641 1.00 88.19 172 ASN A C 1
ATOM 1380 O O . ASN A 1 172 ? 11.596 -9.226 -3.622 1.00 88.19 172 ASN A O 1
ATOM 1384 N N . ASN A 1 173 ? 12.208 -7.996 -1.843 1.00 82.19 173 ASN A N 1
ATOM 1385 C CA . ASN A 1 173 ? 13.654 -8.134 -2.071 1.00 82.19 173 ASN A CA 1
ATOM 1386 C C . ASN A 1 173 ? 14.315 -9.243 -1.226 1.00 82.19 173 ASN A C 1
ATOM 1388 O O . ASN A 1 173 ? 15.532 -9.238 -1.056 1.00 82.19 173 ASN A O 1
ATOM 1392 N N . GLY A 1 174 ? 13.524 -10.150 -0.653 1.00 81.19 174 GLY A N 1
ATOM 1393 C CA . GLY A 1 174 ? 13.964 -11.186 0.283 1.00 81.19 174 GLY A CA 1
ATOM 1394 C C . GLY A 1 174 ? 13.988 -10.750 1.751 1.00 81.19 174 GLY A C 1
ATOM 1395 O O . GLY A 1 174 ? 14.116 -11.605 2.623 1.00 81.19 174 GLY A O 1
ATOM 1396 N N . HIS A 1 175 ? 13.836 -9.454 2.043 1.00 85.62 175 HIS A N 1
ATOM 1397 C CA . HIS A 1 175 ? 13.840 -8.928 3.413 1.00 85.62 175 HIS A CA 1
ATOM 1398 C C . HIS A 1 175 ? 12.636 -8.023 3.702 1.00 85.62 175 HIS A C 1
ATOM 1400 O O . HIS A 1 175 ? 11.958 -8.195 4.713 1.00 85.62 175 HIS A O 1
ATOM 1406 N N . TYR A 1 176 ? 12.314 -7.112 2.783 1.00 93.00 176 TYR A N 1
ATOM 1407 C CA . TYR A 1 176 ? 11.174 -6.205 2.883 1.00 93.00 176 TYR A CA 1
ATOM 1408 C C . TYR A 1 176 ? 10.250 -6.311 1.669 1.00 93.00 176 TYR A C 1
ATOM 1410 O O . TYR A 1 176 ? 10.682 -6.604 0.551 1.00 93.00 176 TYR A O 1
ATOM 1418 N N . ASP A 1 177 ? 8.979 -6.005 1.915 1.00 95.44 177 ASP A N 1
ATOM 1419 C CA . ASP A 1 177 ? 7.957 -5.779 0.900 1.00 95.44 177 ASP A CA 1
ATOM 1420 C C . ASP A 1 177 ? 7.887 -4.277 0.567 1.00 95.44 177 ASP A C 1
ATOM 1422 O O . ASP A 1 177 ? 7.924 -3.430 1.461 1.00 95.44 177 ASP A O 1
ATOM 1426 N N . TYR A 1 178 ? 7.755 -3.954 -0.714 1.00 94.62 178 TYR A N 1
ATOM 1427 C CA . TYR A 1 178 ? 7.599 -2.609 -1.265 1.00 94.62 178 TYR A CA 1
ATOM 1428 C C . TYR A 1 178 ? 6.385 -2.583 -2.189 1.00 94.62 178 TYR A C 1
ATOM 1430 O O . TYR A 1 178 ? 6.031 -3.599 -2.792 1.00 94.62 178 TYR A O 1
ATOM 1438 N N . TYR A 1 179 ? 5.795 -1.404 -2.359 1.00 93.50 179 TYR A N 1
ATOM 1439 C CA . TYR A 1 179 ? 4.848 -1.153 -3.437 1.00 93.50 179 TYR A CA 1
ATOM 1440 C C . TYR A 1 179 ? 5.354 -0.001 -4.292 1.00 93.50 179 TYR A C 1
ATOM 1442 O O . TYR A 1 179 ? 5.670 1.067 -3.769 1.00 93.50 179 TYR A O 1
ATOM 1450 N N . TYR A 1 180 ? 5.433 -0.224 -5.595 1.00 86.69 180 TYR A N 1
ATOM 1451 C CA . TYR A 1 180 ? 5.831 0.779 -6.565 1.00 86.69 180 TYR A CA 1
ATOM 1452 C C . TYR A 1 180 ? 4.632 1.183 -7.418 1.00 86.69 180 TYR A C 1
ATOM 1454 O O . TYR A 1 180 ? 3.885 0.335 -7.915 1.00 86.69 180 TYR A O 1
ATOM 1462 N N . TYR A 1 181 ? 4.443 2.484 -7.586 1.00 78.25 181 TYR A N 1
ATOM 1463 C CA . TYR A 1 181 ? 3.452 3.025 -8.503 1.00 78.25 181 TYR A CA 1
ATOM 1464 C C . TYR A 1 181 ? 3.925 2.881 -9.955 1.00 78.25 181 TYR A C 1
ATOM 1466 O O . TYR A 1 181 ? 5.082 2.555 -10.224 1.00 78.25 181 TYR A O 1
ATOM 1474 N N . ALA A 1 182 ? 3.018 3.123 -10.904 1.00 68.69 182 ALA A N 1
ATOM 1475 C CA . ALA A 1 182 ? 3.335 3.056 -12.331 1.00 68.69 182 ALA A CA 1
ATOM 1476 C C . ALA A 1 182 ? 4.455 4.033 -12.734 1.00 68.69 182 ALA A C 1
ATOM 1478 O O . ALA A 1 182 ? 5.250 3.719 -13.609 1.00 68.69 182 ALA A O 1
ATOM 1479 N N . ASP A 1 183 ? 4.567 5.172 -12.044 1.00 61.38 183 ASP A N 1
ATOM 1480 C CA . ASP A 1 183 ? 5.617 6.177 -12.258 1.00 61.38 183 ASP A CA 1
ATOM 1481 C C . ASP A 1 183 ? 7.000 5.763 -11.714 1.00 61.38 183 ASP A C 1
ATOM 1483 O O . ASP A 1 183 ? 7.962 6.528 -11.786 1.00 61.38 183 ASP A O 1
ATOM 1487 N N . GLY A 1 184 ? 7.108 4.560 -11.142 1.00 69.31 184 GLY A N 1
ATOM 1488 C CA . GLY A 1 184 ? 8.328 4.034 -10.542 1.00 69.31 184 GLY A CA 1
ATOM 1489 C C . GLY A 1 184 ? 8.642 4.586 -9.147 1.00 69.31 184 GLY A C 1
ATOM 1490 O O . GLY A 1 184 ? 9.629 4.169 -8.532 1.00 69.31 184 GLY A O 1
ATOM 1491 N N . THR A 1 185 ? 7.826 5.486 -8.596 1.00 80.81 185 THR A N 1
ATOM 1492 C CA 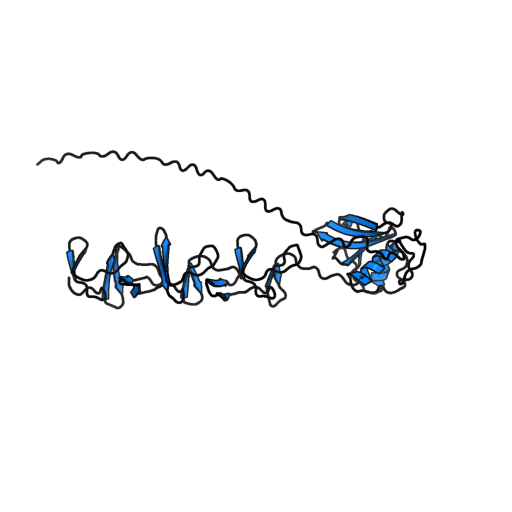. THR A 1 185 ? 7.970 5.921 -7.203 1.00 80.81 185 THR A CA 1
ATOM 1493 C C . THR A 1 185 ? 7.461 4.844 -6.245 1.00 80.81 185 THR A C 1
ATOM 1495 O O . THR A 1 185 ? 6.620 4.012 -6.586 1.00 80.81 185 THR A O 1
ATOM 1498 N N . LYS A 1 186 ? 7.990 4.828 -5.017 1.00 91.25 186 LYS A N 1
ATOM 1499 C CA . LYS A 1 186 ? 7.562 3.889 -3.972 1.00 91.25 186 LYS A CA 1
ATOM 1500 C C . LYS A 1 186 ? 6.472 4.491 -3.098 1.00 91.25 186 LYS A C 1
ATOM 1502 O O . LYS A 1 186 ? 6.544 5.662 -2.730 1.00 91.25 186 LYS A O 1
ATOM 1507 N N . ALA A 1 187 ? 5.530 3.654 -2.678 1.00 94.81 187 ALA A N 1
ATOM 1508 C CA . ALA A 1 187 ? 4.636 3.962 -1.575 1.00 94.81 187 ALA A CA 1
ATOM 1509 C C . ALA A 1 187 ? 5.439 4.229 -0.295 1.00 94.81 187 ALA A C 1
ATOM 1511 O O . ALA A 1 187 ? 6.349 3.478 0.054 1.00 94.81 187 ALA A O 1
ATOM 1512 N N . ILE A 1 188 ? 5.074 5.302 0.401 1.00 96.44 188 ILE A N 1
ATOM 1513 C CA . ILE A 1 188 ? 5.619 5.703 1.699 1.00 96.44 188 ILE A CA 1
ATOM 1514 C C . ILE A 1 188 ? 4.455 6.089 2.616 1.00 96.44 188 ILE A C 1
ATOM 1516 O O . ILE A 1 188 ? 3.427 6.586 2.152 1.00 96.44 188 ILE A O 1
ATOM 1520 N N . GLY A 1 189 ? 4.595 5.865 3.921 1.00 96.69 189 GLY A N 1
ATOM 1521 C CA . GLY A 1 189 ? 3.541 6.148 4.893 1.00 96.69 189 GLY A CA 1
ATOM 1522 C C . GLY A 1 189 ? 2.242 5.376 4.632 1.00 96.69 189 GLY A C 1
ATOM 1523 O O . GLY A 1 189 ? 2.236 4.290 4.049 1.00 96.69 189 GLY A O 1
ATOM 1524 N N . LEU A 1 190 ? 1.119 5.942 5.081 1.00 96.31 190 LEU A N 1
ATOM 1525 C CA . LEU A 1 190 ? -0.202 5.319 4.991 1.00 96.31 190 LEU A CA 1
ATOM 1526 C C . LEU A 1 190 ? -0.755 5.378 3.561 1.00 96.31 190 LEU A C 1
ATOM 1528 O O . LEU A 1 190 ? -1.266 6.413 3.135 1.00 96.31 190 LEU A O 1
ATOM 1532 N N . THR A 1 191 ? -0.743 4.247 2.864 1.00 96.50 191 THR A N 1
ATOM 1533 C CA . THR A 1 191 ? -1.081 4.152 1.438 1.00 96.50 191 THR A CA 1
ATOM 1534 C C . THR A 1 191 ? -2.216 3.160 1.197 1.00 96.50 191 THR A C 1
ATOM 1536 O O . THR A 1 191 ? -2.240 2.078 1.782 1.00 96.50 191 THR A O 1
ATOM 1539 N N . TRP A 1 192 ? -3.159 3.512 0.321 1.00 94.19 192 TRP A N 1
ATOM 1540 C CA . TRP A 1 192 ? -4.157 2.573 -0.194 1.00 94.19 192 TRP A CA 1
ATOM 1541 C C . TRP A 1 192 ? -3.594 1.805 -1.388 1.00 94.19 192 TRP A C 1
ATOM 1543 O O . TRP A 1 192 ? -3.089 2.409 -2.331 1.00 94.19 192 TRP A O 1
ATOM 1553 N N . VAL A 1 193 ? -3.721 0.480 -1.359 1.00 91.50 193 VAL A N 1
ATOM 1554 C CA . VAL A 1 193 ? -3.423 -0.404 -2.490 1.00 91.50 193 VAL A CA 1
ATOM 1555 C C . VAL A 1 193 ? -4.641 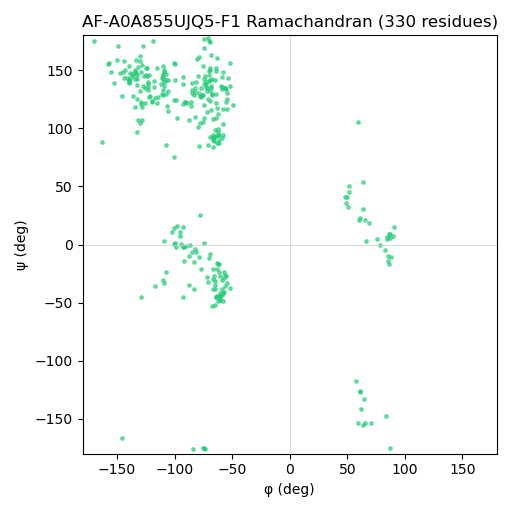-1.297 -2.705 1.00 91.50 193 VAL A C 1
ATOM 1557 O O . VAL A 1 193 ? -4.947 -2.177 -1.897 1.00 91.50 193 VAL A O 1
ATOM 1560 N N . GLY A 1 194 ? -5.383 -1.031 -3.781 1.00 90.31 194 GLY A N 1
ATOM 1561 C CA . GLY A 1 194 ? -6.701 -1.627 -3.989 1.00 90.31 194 GLY A CA 1
ATOM 1562 C C . GLY A 1 194 ? -7.667 -1.239 -2.864 1.00 90.31 194 GLY A C 1
ATOM 1563 O O . GLY A 1 194 ? -7.849 -0.062 -2.568 1.00 90.31 194 GLY A O 1
ATOM 1564 N N . THR A 1 195 ? -8.285 -2.233 -2.227 1.00 91.00 195 THR A N 1
ATOM 1565 C CA . THR A 1 195 ? -9.256 -2.039 -1.133 1.00 91.00 195 THR A CA 1
ATOM 1566 C C . THR A 1 195 ? -8.634 -2.082 0.260 1.00 91.00 195 THR A C 1
ATOM 1568 O O . THR A 1 195 ? -9.344 -1.916 1.250 1.00 91.00 195 THR A O 1
ATOM 1571 N N . LYS A 1 196 ? -7.324 -2.327 0.360 1.00 95.50 196 LYS A N 1
ATOM 1572 C CA . LYS A 1 196 ? -6.600 -2.425 1.628 1.00 95.50 196 LYS A CA 1
ATOM 1573 C C . LYS A 1 196 ? -5.692 -1.217 1.812 1.00 95.50 196 LYS A C 1
ATOM 1575 O O . LYS A 1 196 ? -5.184 -0.642 0.850 1.00 95.50 196 LYS A O 1
ATOM 1580 N N . ARG A 1 197 ? -5.471 -0.847 3.071 1.00 97.50 197 ARG A N 1
ATOM 1581 C CA . ARG A 1 197 ? -4.530 0.204 3.456 1.00 97.50 197 ARG A CA 1
ATOM 1582 C C . ARG A 1 197 ? -3.304 -0.425 4.101 1.00 97.50 197 ARG A C 1
ATOM 1584 O O . ARG A 1 197 ? -3.442 -1.375 4.862 1.00 97.50 197 ARG A O 1
ATOM 1591 N N . TYR A 1 198 ? -2.136 0.118 3.807 1.00 98.25 198 TYR A N 1
ATOM 1592 C CA . TYR A 1 198 ? -0.830 -0.356 4.255 1.00 98.25 198 TYR A CA 1
ATOM 1593 C C . TYR A 1 198 ? -0.044 0.813 4.845 1.00 98.25 198 TYR A C 1
ATOM 1595 O O . TYR A 1 198 ? -0.374 1.974 4.588 1.00 98.25 198 TYR A O 1
ATOM 1603 N N . ASN A 1 199 ? 0.995 0.519 5.626 1.00 98.12 199 ASN A N 1
ATOM 1604 C CA . ASN A 1 199 ? 1.932 1.531 6.100 1.00 98.12 199 ASN A CA 1
ATOM 1605 C C . ASN A 1 199 ? 3.360 1.172 5.684 1.00 98.12 199 ASN A C 1
ATOM 1607 O O . ASN A 1 199 ? 3.802 0.040 5.885 1.00 98.12 199 ASN A O 1
ATOM 1611 N N . PHE A 1 200 ? 4.075 2.148 5.138 1.00 97.94 200 PHE A N 1
ATOM 1612 C CA . PHE A 1 200 ? 5.446 2.009 4.661 1.00 97.94 200 PHE A CA 1
ATOM 1613 C C . PHE A 1 200 ? 6.359 3.003 5.383 1.00 97.94 200 PHE A C 1
ATOM 1615 O O . PHE A 1 200 ? 5.951 4.120 5.710 1.00 97.94 200 PHE A O 1
ATOM 1622 N N . ASP A 1 201 ? 7.606 2.618 5.632 1.00 96.56 201 ASP A N 1
ATOM 1623 C CA . ASP A 1 201 ? 8.609 3.515 6.196 1.00 96.56 201 ASP A CA 1
ATOM 1624 C C . ASP A 1 201 ? 9.058 4.585 5.177 1.00 96.56 201 ASP A C 1
ATOM 1626 O O . ASP A 1 201 ? 8.641 4.608 4.016 1.00 96.56 201 ASP A O 1
ATOM 1630 N N . LYS A 1 202 ? 9.946 5.489 5.602 1.00 96.12 202 LYS A N 1
ATOM 1631 C CA . LYS A 1 202 ? 10.482 6.563 4.745 1.00 96.12 202 LYS A CA 1
ATOM 1632 C C . LYS A 1 202 ? 11.288 6.071 3.531 1.00 96.12 202 LYS A C 1
ATOM 1634 O O . LYS A 1 202 ? 11.532 6.850 2.617 1.00 96.12 202 LYS A O 1
ATOM 1639 N N . ASN A 1 203 ? 11.727 4.812 3.533 1.00 93.69 203 ASN A N 1
ATOM 1640 C CA . ASN A 1 203 ? 12.458 4.170 2.439 1.00 93.69 203 ASN A CA 1
ATOM 1641 C C . ASN A 1 203 ? 11.533 3.308 1.550 1.00 93.69 203 ASN A C 1
ATOM 1643 O O . ASN A 1 203 ? 11.995 2.734 0.551 1.00 93.69 203 ASN A O 1
ATOM 1647 N N . GLY A 1 204 ? 10.248 3.224 1.906 1.00 95.06 204 GLY A N 1
ATOM 1648 C CA . GLY A 1 204 ? 9.203 2.453 1.243 1.00 95.06 204 GLY A CA 1
ATOM 1649 C C . GLY A 1 204 ? 9.087 0.999 1.698 1.00 95.06 204 GLY A C 1
ATOM 1650 O O . GLY A 1 204 ? 8.376 0.237 1.052 1.00 95.06 204 GLY A O 1
ATOM 1651 N N . ALA A 1 205 ? 9.782 0.585 2.761 1.00 97.19 205 ALA A N 1
ATOM 1652 C CA . ALA A 1 205 ? 9.649 -0.766 3.302 1.00 97.19 205 ALA A CA 1
ATOM 1653 C C . ALA A 1 205 ? 8.345 -0.891 4.105 1.00 97.19 205 ALA A C 1
ATOM 1655 O O . ALA A 1 205 ? 8.062 -0.073 4.981 1.00 97.19 205 ALA A O 1
ATOM 1656 N N . MET A 1 206 ? 7.541 -1.910 3.810 1.00 98.38 206 MET A N 1
ATOM 1657 C CA . MET A 1 206 ? 6.244 -2.129 4.449 1.00 98.38 206 MET A CA 1
ATOM 1658 C C . MET A 1 206 ? 6.392 -2.619 5.893 1.00 98.38 206 MET A C 1
ATOM 1660 O O . MET A 1 206 ? 7.148 -3.551 6.174 1.00 98.38 206 MET A O 1
ATOM 1664 N N . TYR A 1 207 ? 5.607 -2.049 6.805 1.00 98.44 207 TYR A N 1
ATOM 1665 C CA . TYR A 1 207 ? 5.477 -2.558 8.168 1.00 98.44 207 TYR A CA 1
ATOM 1666 C C . TYR A 1 207 ? 4.618 -3.832 8.203 1.00 98.44 207 TYR A C 1
ATOM 1668 O O . TYR A 1 207 ? 3.570 -3.907 7.566 1.00 98.44 207 TYR A O 1
ATOM 1676 N N . LYS A 1 208 ? 5.031 -4.832 8.994 1.00 97.81 208 LYS A N 1
ATOM 1677 C CA . LYS A 1 208 ? 4.283 -6.081 9.240 1.00 97.81 208 LYS A CA 1
ATOM 1678 C C . LYS A 1 208 ? 4.387 -6.469 10.705 1.00 97.81 208 LYS A C 1
ATOM 1680 O O . LYS A 1 208 ? 5.457 -6.334 11.295 1.00 97.81 208 LYS A O 1
ATOM 1685 N N . ASN A 1 209 ? 3.293 -6.967 11.277 1.00 97.25 209 ASN A N 1
ATOM 1686 C CA . ASN A 1 209 ? 3.179 -7.300 12.704 1.00 97.25 209 ASN A CA 1
ATOM 1687 C C . ASN A 1 209 ? 3.664 -6.172 13.636 1.00 97.25 209 ASN A C 1
ATOM 1689 O O . ASN A 1 209 ? 4.267 -6.433 14.678 1.00 97.25 209 ASN A O 1
ATOM 1693 N N . ALA A 1 210 ? 3.436 -4.917 13.251 1.00 98.06 210 ALA A N 1
ATOM 1694 C CA . ALA A 1 210 ? 4.086 -3.769 13.869 1.00 98.06 210 ALA A CA 1
ATOM 1695 C C . ALA A 1 210 ? 3.102 -2.639 14.162 1.00 98.06 210 ALA A C 1
ATOM 1697 O O . ALA A 1 210 ? 2.200 -2.342 13.375 1.00 98.06 210 ALA A O 1
ATOM 1698 N N . TRP A 1 211 ? 3.331 -1.983 15.297 1.00 98.19 211 TRP A N 1
ATOM 1699 C CA . TRP A 1 211 ? 2.666 -0.742 15.664 1.00 98.19 211 TRP A CA 1
ATOM 1700 C C . TRP A 1 211 ? 3.393 0.454 15.061 1.00 98.19 211 TRP A C 1
ATOM 1702 O O . TRP A 1 211 ? 4.618 0.541 15.109 1.00 98.19 211 TRP A O 1
ATOM 1712 N N . THR A 1 212 ? 2.621 1.418 14.575 1.00 97.75 212 THR A N 1
ATOM 1713 C CA . THR A 1 212 ? 3.122 2.733 14.164 1.00 97.75 212 THR A CA 1
ATOM 1714 C C . THR A 1 212 ? 2.274 3.815 14.813 1.00 97.75 212 THR A C 1
ATOM 1716 O O . THR A 1 212 ? 1.046 3.734 14.777 1.00 97.75 212 THR A O 1
ATOM 1719 N N . ASN A 1 213 ? 2.921 4.818 15.404 1.00 94.19 213 ASN A N 1
ATOM 1720 C CA . ASN A 1 213 ? 2.269 5.859 16.195 1.00 94.19 213 ASN A CA 1
ATOM 1721 C C . ASN A 1 213 ? 2.590 7.246 15.632 1.00 94.19 213 ASN A C 1
ATOM 1723 O O . ASN A 1 213 ? 3.729 7.514 15.258 1.00 94.19 213 ASN A O 1
ATOM 1727 N N . SER A 1 214 ? 1.591 8.121 15.615 1.00 86.69 214 SER A N 1
ATOM 1728 C CA . SER A 1 214 ? 1.738 9.570 15.489 1.00 86.69 214 SER A CA 1
ATOM 1729 C C . SER A 1 214 ? 1.171 10.255 16.732 1.00 86.69 214 SER A C 1
ATOM 1731 O O . SER A 1 214 ? 0.552 9.597 17.571 1.00 86.69 214 SER A O 1
ATOM 1733 N N . ASP A 1 215 ? 1.310 11.579 16.820 1.00 83.06 215 ASP A N 1
ATOM 1734 C CA . ASP A 1 215 ? 0.754 12.378 17.924 1.00 83.06 215 ASP A CA 1
ATOM 1735 C C . ASP A 1 215 ? -0.758 12.184 18.101 1.00 83.06 215 ASP A C 1
ATOM 1737 O O . ASP A 1 215 ? -1.289 12.334 19.199 1.00 83.06 215 ASP A O 1
ATOM 1741 N N . LYS A 1 216 ? -1.462 11.841 17.014 1.00 88.00 216 LYS A N 1
ATOM 1742 C CA . LYS A 1 216 ? -2.923 11.726 16.999 1.00 88.00 216 LYS A CA 1
ATOM 1743 C C . LYS A 1 216 ? -3.435 10.292 16.895 1.00 88.00 216 LYS A C 1
ATOM 1745 O O . LYS A 1 216 ? -4.504 10.001 17.425 1.00 88.00 216 LYS A O 1
ATOM 1750 N N . TYR A 1 217 ? -2.724 9.405 16.199 1.00 94.81 217 TYR A N 1
ATOM 1751 C CA . TYR A 1 217 ? -3.255 8.090 15.843 1.00 94.81 217 TYR A CA 1
ATOM 1752 C C . TYR A 1 217 ? -2.220 6.979 16.008 1.00 94.81 217 TYR A C 1
ATOM 1754 O O . TYR A 1 217 ? -1.048 7.136 15.676 1.00 94.81 217 TYR A O 1
ATOM 1762 N N . SER A 1 218 ? -2.694 5.820 16.453 1.00 97.69 218 SER A N 1
ATOM 1763 C CA . SER A 1 218 ? -1.944 4.565 16.451 1.00 97.69 218 SER A CA 1
ATOM 1764 C C . SER A 1 218 ? -2.543 3.629 15.404 1.00 97.69 218 SER A C 1
ATOM 1766 O O . SER A 1 218 ? -3.764 3.540 15.291 1.00 97.69 218 SER A O 1
ATOM 1768 N N . TYR A 1 219 ? -1.692 2.917 14.672 1.00 98.44 219 TYR A N 1
ATOM 1769 C CA . TYR A 1 219 ? -2.074 1.931 13.660 1.00 98.44 219 TYR A CA 1
ATOM 1770 C C . TYR A 1 219 ? -1.331 0.623 13.918 1.00 98.44 219 TYR A C 1
ATOM 1772 O O . TYR A 1 219 ? -0.184 0.649 14.375 1.00 98.44 219 TYR A O 1
ATOM 1780 N N . TYR A 1 220 ? -1.951 -0.504 13.576 1.00 98.69 220 TYR A N 1
ATOM 1781 C CA . TYR A 1 220 ? -1.302 -1.812 13.600 1.00 98.69 220 TYR A CA 1
ATOM 1782 C C . TYR A 1 220 ? -1.296 -2.424 12.202 1.00 98.69 220 TYR A C 1
ATOM 1784 O O . TYR A 1 220 ? -2.355 -2.591 11.600 1.00 98.69 220 TYR A O 1
ATOM 1792 N N . SER A 1 221 ? -0.110 -2.757 11.695 1.00 98.62 221 SER A N 1
ATOM 1793 C CA . SER A 1 221 ? 0.049 -3.501 10.440 1.00 98.62 221 SER A CA 1
ATOM 1794 C C . SER A 1 221 ? 0.045 -4.993 10.757 1.00 98.62 221 SER A C 1
ATOM 1796 O O . SER A 1 221 ? 0.862 -5.454 11.556 1.00 98.62 221 SER A O 1
ATOM 1798 N N . THR A 1 222 ? -0.882 -5.739 10.162 1.00 98.31 222 THR A N 1
ATOM 1799 C CA . THR A 1 222 ? -1.074 -7.174 10.413 1.00 98.31 222 THR A CA 1
ATOM 1800 C C . THR A 1 222 ? 0.013 -8.022 9.736 1.00 98.31 222 THR A C 1
ATOM 1802 O O . THR A 1 222 ? 0.978 -7.497 9.170 1.00 98.31 222 THR A O 1
ATOM 1805 N N . SER A 1 223 ? -0.101 -9.349 9.804 1.00 96.50 223 SER A N 1
ATOM 1806 C CA . SER A 1 223 ? 0.882 -10.273 9.226 1.00 96.50 223 SER A CA 1
ATOM 1807 C C . SER A 1 223 ? 0.959 -10.215 7.699 1.00 96.50 223 SER A C 1
ATOM 1809 O O . SER A 1 223 ? 2.030 -10.465 7.144 1.00 96.50 223 SER A O 1
ATOM 1811 N N . ASP A 1 224 ? -0.128 -9.837 7.019 1.00 95.69 224 ASP A N 1
ATOM 1812 C CA . ASP A 1 224 ? -0.139 -9.589 5.570 1.00 95.69 224 ASP A CA 1
ATOM 1813 C C . ASP A 1 224 ? 0.276 -8.146 5.206 1.00 95.69 224 ASP A C 1
ATOM 1815 O O . ASP A 1 224 ? 0.339 -7.799 4.029 1.00 95.69 224 ASP A O 1
ATOM 1819 N N . GLY A 1 225 ? 0.584 -7.318 6.213 1.00 97.56 225 GLY A N 1
ATOM 1820 C CA . GLY A 1 225 ? 0.977 -5.914 6.085 1.00 97.56 225 GLY A CA 1
ATOM 1821 C C . GLY A 1 225 ? -0.177 -4.920 6.001 1.00 97.56 225 GLY A C 1
ATOM 1822 O O . GLY A 1 225 ? 0.044 -3.722 6.179 1.00 97.56 225 GLY A O 1
ATOM 1823 N N . SER A 1 226 ? -1.409 -5.376 5.767 1.00 98.06 226 SER A N 1
ATOM 1824 C CA . SER A 1 226 ? -2.560 -4.475 5.770 1.00 98.06 226 SER A CA 1
ATOM 1825 C C . SER A 1 226 ? -2.853 -3.970 7.181 1.00 98.06 226 SER A C 1
ATOM 1827 O O . SER A 1 226 ? -2.581 -4.652 8.174 1.00 98.06 226 SER A O 1
ATOM 1829 N N . LEU A 1 227 ? -3.396 -2.760 7.283 1.00 98.50 227 LEU A N 1
ATOM 1830 C CA . LEU A 1 227 ? -3.789 -2.172 8.555 1.00 98.50 227 LEU A CA 1
ATOM 1831 C C . LEU A 1 227 ? -4.984 -2.915 9.151 1.00 98.50 227 LEU A C 1
ATOM 1833 O O . LEU A 1 227 ? -5.958 -3.211 8.457 1.00 98.50 227 LEU A O 1
ATOM 1837 N N . ALA A 1 228 ? -4.917 -3.164 10.456 1.00 98.56 228 ALA A N 1
ATOM 1838 C CA . ALA A 1 228 ? -6.035 -3.686 11.223 1.00 98.56 228 ALA A CA 1
ATOM 1839 C C . ALA A 1 228 ? -7.232 -2.728 11.155 1.00 98.56 228 ALA A C 1
ATOM 1841 O O . ALA A 1 228 ? -7.078 -1.516 11.298 1.00 98.56 228 ALA A O 1
ATOM 1842 N N . VAL A 1 229 ? -8.427 -3.286 10.967 1.00 97.94 229 VAL A N 1
ATOM 1843 C CA . VAL A 1 229 ? -9.707 -2.568 10.961 1.00 97.94 229 VAL A CA 1
ATOM 1844 C C . VAL A 1 229 ? -10.705 -3.322 11.837 1.00 97.94 229 VAL A C 1
ATOM 1846 O O . VAL A 1 229 ? -10.714 -4.553 11.862 1.00 97.94 229 VAL A O 1
ATOM 1849 N N . GLY A 1 230 ? -11.549 -2.597 12.571 1.00 97.25 230 GLY A N 1
ATOM 1850 C CA . GLY A 1 230 ? -12.494 -3.192 13.514 1.00 97.25 230 GLY A CA 1
ATOM 1851 C C . GLY A 1 230 ? -11.819 -3.925 14.679 1.00 97.25 230 GLY A C 1
ATOM 1852 O O . GLY A 1 230 ? -10.685 -3.632 15.060 1.00 97.25 230 GLY A O 1
ATOM 1853 N N . LEU A 1 231 ? -12.532 -4.888 15.266 1.00 97.12 231 LEU A N 1
ATOM 1854 C CA . LEU A 1 231 ? -12.084 -5.627 16.447 1.00 97.12 231 LEU A CA 1
ATOM 1855 C C . LEU A 1 231 ? -10.987 -6.641 16.096 1.00 97.12 231 LEU A C 1
ATOM 1857 O O . LEU A 1 231 ? -11.275 -7.695 15.531 1.00 97.12 231 LEU A O 1
ATOM 1861 N N . THR A 1 232 ? -9.751 -6.368 16.507 1.00 98.00 232 THR A N 1
ATOM 1862 C CA . THR A 1 232 ? -8.567 -7.156 16.136 1.00 98.00 232 THR A CA 1
ATOM 1863 C C . THR A 1 232 ? -7.773 -7.589 17.366 1.00 98.00 232 THR A C 1
ATOM 1865 O O . THR A 1 232 ? -7.546 -6.800 18.282 1.00 98.00 232 THR A O 1
ATOM 1868 N N . TRP A 1 233 ? -7.335 -8.848 17.389 1.00 97.19 233 TRP A N 1
ATOM 1869 C CA . TRP A 1 233 ? -6.396 -9.349 18.393 1.00 97.19 233 TRP A CA 1
ATOM 1870 C C . TRP A 1 233 ? -4.962 -8.992 18.007 1.00 97.19 233 TRP A C 1
ATOM 1872 O O . TRP A 1 233 ? -4.539 -9.241 16.880 1.00 97.19 233 TRP A O 1
ATOM 1882 N N . VAL A 1 234 ? -4.214 -8.445 18.961 1.00 97.50 234 VAL A N 1
ATOM 1883 C CA . VAL A 1 234 ? -2.779 -8.185 18.842 1.00 97.50 234 VAL A CA 1
ATOM 1884 C C . VAL A 1 234 ? -2.103 -8.767 20.078 1.00 97.50 234 VAL A C 1
ATOM 1886 O O . VAL A 1 234 ? -2.216 -8.237 21.186 1.00 97.50 234 VAL A O 1
ATOM 1889 N N . GLY A 1 235 ? -1.439 -9.910 19.900 1.00 95.12 235 GLY A N 1
ATOM 1890 C CA . GLY A 1 235 ? -0.977 -10.723 21.023 1.00 95.12 235 GLY A CA 1
ATOM 1891 C C . GLY A 1 235 ? -2.156 -11.205 21.875 1.00 95.12 235 GLY A C 1
ATOM 1892 O O . GLY A 1 235 ? -3.105 -11.785 21.356 1.00 95.12 235 GLY A O 1
ATOM 1893 N N . THR A 1 236 ? -2.102 -10.954 23.183 1.00 95.62 236 THR A N 1
ATOM 1894 C CA . THR A 1 236 ? -3.140 -11.356 24.151 1.00 95.62 236 THR A CA 1
ATOM 1895 C C . THR A 1 236 ? -4.212 -10.294 24.388 1.00 95.62 236 THR A C 1
ATOM 1897 O O . THR A 1 236 ? -5.137 -10.526 25.162 1.00 95.62 236 THR A O 1
ATOM 1900 N N . LYS A 1 237 ? -4.096 -9.123 23.754 1.00 97.31 237 LYS A N 1
ATOM 1901 C CA . LYS A 1 237 ? -5.032 -8.007 23.907 1.00 97.31 237 LYS A CA 1
ATOM 1902 C C . LYS A 1 237 ? -5.857 -7.828 22.639 1.00 97.31 237 LYS A C 1
ATOM 1904 O O . LYS A 1 237 ? -5.385 -8.074 21.529 1.00 97.31 237 LYS A O 1
ATOM 1909 N N . ARG A 1 238 ? -7.094 -7.366 22.806 1.00 98.00 238 ARG A N 1
ATOM 1910 C CA . ARG A 1 238 ? -7.984 -7.005 21.702 1.00 98.00 238 ARG A CA 1
ATOM 1911 C C . ARG A 1 238 ? -8.077 -5.490 21.605 1.00 98.00 238 ARG A C 1
ATOM 1913 O O . ARG A 1 238 ? -8.114 -4.816 22.627 1.00 98.00 238 ARG A O 1
ATOM 1920 N N . TYR A 1 239 ? -8.126 -4.978 20.388 1.00 98.50 239 TYR A N 1
ATOM 1921 C CA . TYR A 1 239 ? -8.169 -3.555 20.063 1.00 98.50 239 TYR A CA 1
ATOM 1922 C C . TYR A 1 239 ? -9.306 -3.300 19.077 1.00 98.50 239 TYR A C 1
ATOM 1924 O O . TYR A 1 239 ? -9.730 -4.224 18.378 1.00 98.50 239 TYR A O 1
ATOM 1932 N N . ASN A 1 240 ? -9.792 -2.063 19.001 1.00 98.31 240 ASN A N 1
ATOM 1933 C CA . ASN A 1 240 ? -10.742 -1.651 17.971 1.00 98.31 240 ASN A CA 1
ATOM 1934 C C . ASN A 1 240 ? -10.135 -0.542 17.107 1.00 98.31 240 ASN A C 1
ATOM 1936 O O . ASN A 1 240 ? -9.558 0.415 17.628 1.00 98.31 240 ASN A O 1
ATOM 1940 N N . PHE A 1 241 ? -10.294 -0.664 15.795 1.00 98.31 241 PHE A N 1
ATOM 1941 C CA . PHE A 1 241 ? -9.774 0.273 14.805 1.00 98.31 241 PHE A CA 1
ATOM 1942 C C . PHE A 1 241 ? -10.910 0.792 13.924 1.00 98.31 241 PHE A C 1
ATOM 1944 O O . PHE A 1 241 ? -11.843 0.056 13.595 1.00 98.31 241 PHE A O 1
ATOM 1951 N N . ASP A 1 242 ? -10.835 2.055 13.517 1.00 96.88 242 ASP A N 1
ATOM 1952 C CA . ASP A 1 242 ? -11.781 2.627 12.566 1.00 96.88 242 ASP A CA 1
ATOM 1953 C C . ASP A 1 242 ? -11.581 2.056 11.146 1.00 96.88 242 ASP A C 1
ATOM 1955 O O . ASP A 1 242 ? -10.650 1.298 10.863 1.00 96.88 242 ASP A O 1
ATOM 1959 N N . LYS A 1 243 ? -12.457 2.442 10.213 1.00 95.94 243 LYS A N 1
ATOM 1960 C CA . LYS A 1 243 ? -12.395 1.998 8.806 1.00 95.94 243 LYS A CA 1
ATOM 1961 C C . LYS A 1 243 ? -11.117 2.412 8.059 1.00 95.94 243 LYS A C 1
ATOM 1963 O O . LYS A 1 243 ? -10.846 1.887 6.985 1.00 95.94 243 LYS A O 1
ATOM 1968 N N . ASN A 1 244 ? -10.371 3.379 8.589 1.00 94.88 244 ASN A N 1
ATOM 1969 C CA . ASN A 1 244 ? -9.115 3.876 8.036 1.00 94.88 244 ASN A CA 1
ATOM 1970 C C . ASN A 1 244 ? -7.890 3.271 8.750 1.00 94.88 244 ASN A C 1
ATOM 1972 O O . ASN A 1 244 ? -6.758 3.628 8.400 1.00 94.88 244 ASN A O 1
ATOM 1976 N N . GLY A 1 245 ? -8.112 2.386 9.726 1.00 97.06 245 GLY A N 1
ATOM 1977 C CA . GLY A 1 245 ? -7.105 1.698 10.525 1.00 97.06 245 GLY A CA 1
ATOM 1978 C C . GLY A 1 245 ? -6.632 2.454 11.766 1.00 97.06 245 GLY A C 1
ATOM 1979 O O . GLY A 1 245 ? -5.693 2.001 12.420 1.00 97.06 245 GLY A O 1
ATOM 1980 N N . ALA A 1 246 ? -7.225 3.603 12.100 1.00 97.88 246 ALA A N 1
ATOM 1981 C CA . ALA A 1 246 ? -6.847 4.355 13.291 1.00 97.88 246 ALA A CA 1
ATOM 1982 C C . ALA A 1 246 ? -7.448 3.706 14.545 1.00 97.88 246 ALA A C 1
ATOM 1984 O O . ALA A 1 246 ? -8.650 3.457 14.618 1.00 97.88 246 ALA A O 1
ATOM 1985 N N . MET A 1 247 ? -6.612 3.431 15.543 1.00 98.44 247 MET A N 1
ATOM 1986 C CA . MET A 1 247 ? -7.031 2.793 16.790 1.00 98.44 247 MET A CA 1
ATOM 1987 C C . MET A 1 247 ? -7.857 3.740 17.665 1.00 98.44 247 MET A C 1
ATOM 1989 O O . MET A 1 247 ? -7.457 4.883 17.901 1.00 98.44 247 MET A O 1
ATOM 1993 N N . TYR A 1 248 ? -8.961 3.240 18.216 1.00 98.25 248 TYR A N 1
ATOM 1994 C CA . TYR A 1 248 ? -9.728 3.948 19.239 1.00 98.25 248 TYR A CA 1
ATOM 1995 C C . TYR A 1 248 ? -8.982 3.948 20.586 1.00 98.25 248 TYR A C 1
ATOM 1997 O O . TYR A 1 248 ? -8.397 2.946 20.990 1.00 98.25 248 TYR A O 1
ATOM 2005 N N . LYS A 1 249 ? -9.022 5.076 21.306 1.00 97.00 249 LYS A N 1
ATOM 2006 C CA . LYS A 1 249 ? -8.499 5.231 22.676 1.00 97.00 249 LYS A CA 1
ATOM 2007 C C . LYS A 1 249 ? -9.457 6.083 23.496 1.00 97.00 249 LYS A C 1
ATOM 2009 O O . LYS A 1 249 ? -9.986 7.060 22.970 1.00 97.00 249 LYS A O 1
ATOM 2014 N N . ASN A 1 250 ? -9.645 5.734 24.768 1.00 96.69 250 ASN A N 1
ATOM 2015 C CA . ASN A 1 250 ? -10.576 6.399 25.691 1.00 96.69 250 ASN A CA 1
ATOM 2016 C C . ASN A 1 250 ? -11.979 6.608 25.091 1.00 96.69 250 ASN A C 1
ATOM 2018 O O . ASN A 1 250 ? -12.577 7.674 25.239 1.00 96.69 250 ASN A O 1
ATOM 2022 N N . ALA A 1 251 ? -12.487 5.614 24.362 1.00 97.75 251 ALA A N 1
ATOM 2023 C CA . ALA A 1 251 ? -13.660 5.784 23.514 1.00 97.75 251 ALA A CA 1
ATOM 2024 C C . ALA A 1 251 ? -14.607 4.588 23.576 1.00 97.75 251 ALA A C 1
ATOM 2026 O O . ALA A 1 251 ? -14.187 3.429 23.549 1.00 97.75 251 ALA A O 1
ATOM 2027 N N . TRP A 1 252 ? -15.902 4.898 23.588 1.00 98.19 252 TRP A N 1
ATOM 2028 C CA . TRP A 1 252 ? -16.970 3.930 23.389 1.00 98.19 252 TRP A CA 1
ATOM 2029 C C . TRP A 1 252 ? -17.180 3.659 21.901 1.00 98.19 252 TRP A C 1
ATOM 2031 O O . TRP A 1 252 ? -17.180 4.575 21.080 1.00 98.19 252 TRP A O 1
ATOM 2041 N N . THR A 1 253 ? -17.414 2.396 21.564 1.00 97.69 253 THR A N 1
ATOM 2042 C CA . THR A 1 253 ? -17.827 1.967 20.224 1.00 97.69 253 THR A CA 1
ATOM 2043 C C . THR A 1 253 ? -19.009 1.018 20.347 1.00 97.69 253 THR A C 1
ATOM 2045 O O . THR A 1 253 ? -19.030 0.162 21.229 1.00 97.69 253 THR A O 1
ATOM 2048 N N . ASN A 1 254 ? -20.009 1.190 19.486 1.00 93.88 254 ASN A N 1
ATOM 2049 C CA . ASN A 1 254 ? -21.278 0.473 19.567 1.00 93.88 254 ASN A CA 1
ATOM 2050 C C . ASN A 1 254 ? -21.593 -0.214 18.238 1.00 93.88 254 ASN A C 1
ATOM 2052 O O . ASN A 1 254 ? -21.301 0.311 17.166 1.00 93.88 254 ASN A O 1
ATOM 2056 N N . SER A 1 255 ? -22.215 -1.379 18.339 1.00 85.62 255 SER A N 1
ATOM 2057 C CA . SER A 1 255 ? -22.876 -2.112 17.260 1.00 85.62 255 SER A CA 1
ATOM 2058 C C . SER A 1 255 ? -24.298 -2.448 17.707 1.00 85.62 255 SER A C 1
ATOM 2060 O O . SER A 1 255 ? -24.605 -2.314 18.891 1.00 85.62 255 SER A O 1
ATOM 2062 N N . ASP A 1 256 ? -25.136 -2.960 16.805 1.00 81.50 256 ASP A N 1
ATOM 2063 C CA . ASP A 1 256 ? -26.519 -3.348 17.131 1.00 81.50 256 ASP A CA 1
ATOM 2064 C C . ASP A 1 256 ? -26.611 -4.359 18.284 1.00 81.50 256 ASP A C 1
ATOM 2066 O O . ASP A 1 256 ? -27.620 -4.426 18.982 1.00 81.50 256 ASP A O 1
ATOM 2070 N N . LYS A 1 257 ? -25.554 -5.157 18.489 1.00 87.19 257 LYS A N 1
ATOM 2071 C CA . LYS A 1 257 ? -25.533 -6.243 19.475 1.00 87.19 257 LYS A CA 1
ATOM 2072 C C . LYS A 1 257 ? -24.630 -5.983 20.679 1.00 87.19 257 LYS A C 1
ATOM 2074 O O . LYS A 1 257 ? -24.900 -6.503 21.757 1.00 87.19 257 LYS A O 1
ATOM 2079 N N . TYR A 1 258 ? -23.545 -5.233 20.504 1.00 94.75 258 TYR A N 1
ATOM 2080 C CA . TYR A 1 258 ? -22.496 -5.105 21.516 1.00 94.75 258 TYR A CA 1
ATOM 2081 C C . TYR A 1 258 ? -21.946 -3.684 21.605 1.00 94.75 258 TYR A C 1
ATOM 2083 O O . TYR A 1 258 ? -21.723 -3.032 20.581 1.00 94.75 258 TYR A O 1
ATOM 2091 N N . SER A 1 259 ? -21.634 -3.272 22.831 1.00 97.44 259 SER A N 1
ATOM 2092 C CA . SER A 1 259 ? -20.881 -2.061 23.154 1.00 97.44 259 SER A CA 1
ATOM 2093 C C . SER A 1 259 ? -19.501 -2.440 23.687 1.00 97.44 259 SER A C 1
ATOM 2095 O O . SER A 1 259 ? -19.369 -3.412 24.427 1.00 97.44 259 SER A O 1
ATOM 2097 N N . TYR A 1 260 ? -18.483 -1.664 23.328 1.00 98.44 260 TYR A N 1
ATOM 2098 C CA . TYR A 1 260 ? -17.092 -1.860 23.736 1.00 98.44 260 TYR A CA 1
ATOM 2099 C C . TYR A 1 260 ? -16.499 -0.530 24.191 1.00 98.44 260 TYR A C 1
ATOM 2101 O O . TYR A 1 260 ? -16.816 0.515 23.617 1.00 98.44 260 TYR A O 1
ATOM 2109 N N . TYR A 1 261 ? -15.579 -0.574 25.151 1.00 98.62 261 TYR A N 1
ATOM 2110 C CA . TYR A 1 261 ? -14.774 0.583 25.532 1.00 98.62 261 TYR A CA 1
ATOM 2111 C C . TYR A 1 261 ? -13.296 0.317 25.254 1.00 98.62 261 TYR A C 1
ATOM 2113 O O . TYR A 1 261 ? -12.752 -0.688 25.705 1.00 98.62 261 TYR A O 1
ATOM 2121 N N . SER A 1 262 ? -12.650 1.210 24.504 1.00 98.56 262 SER A N 1
ATOM 2122 C CA . SER A 1 262 ? -11.196 1.194 24.302 1.00 98.56 262 SER A CA 1
ATOM 2123 C C . SER A 1 262 ? -10.544 2.052 25.380 1.00 98.56 262 SER A C 1
ATOM 2125 O O . SER A 1 262 ? -10.871 3.233 25.504 1.00 98.56 262 SER A O 1
ATOM 2127 N N . THR A 1 263 ? -9.639 1.464 26.157 1.00 98.19 263 THR A N 1
ATOM 2128 C CA . THR A 1 263 ? -8.956 2.119 27.283 1.00 98.19 263 THR A CA 1
ATOM 2129 C C . THR A 1 263 ? -7.878 3.105 26.803 1.00 98.19 263 THR A C 1
ATOM 2131 O O . THR A 1 263 ? -7.737 3.369 25.604 1.00 98.19 263 THR A O 1
ATOM 2134 N N . SER A 1 264 ? -7.110 3.686 27.727 1.00 95.81 264 SER A N 1
ATOM 2135 C CA . SER A 1 264 ? -6.063 4.668 27.413 1.00 95.81 264 SER A CA 1
ATOM 2136 C C . SER A 1 264 ? -4.889 4.082 26.625 1.00 95.81 264 SER A C 1
ATOM 2138 O O . SER A 1 264 ? -4.300 4.781 25.797 1.00 95.81 264 SER A O 1
ATOM 2140 N N . ASP A 1 265 ? -4.586 2.792 26.811 1.00 95.44 265 ASP A N 1
ATOM 2141 C CA . ASP A 1 265 ? -3.607 2.065 25.992 1.00 95.44 265 ASP A CA 1
ATOM 2142 C C . ASP A 1 265 ? -4.205 1.561 24.659 1.00 95.44 265 ASP A C 1
ATOM 2144 O O . ASP A 1 265 ? -3.482 1.044 23.806 1.00 95.44 265 ASP A O 1
ATOM 2148 N N . GLY A 1 266 ? -5.514 1.763 24.459 1.00 97.25 266 GLY A N 1
ATOM 2149 C CA . GLY A 1 266 ? -6.300 1.371 23.290 1.00 97.25 266 GLY A CA 1
ATOM 2150 C C . GLY A 1 266 ? -6.841 -0.056 23.321 1.00 97.25 266 GLY A C 1
ATOM 2151 O O . GLY A 1 266 ? -7.677 -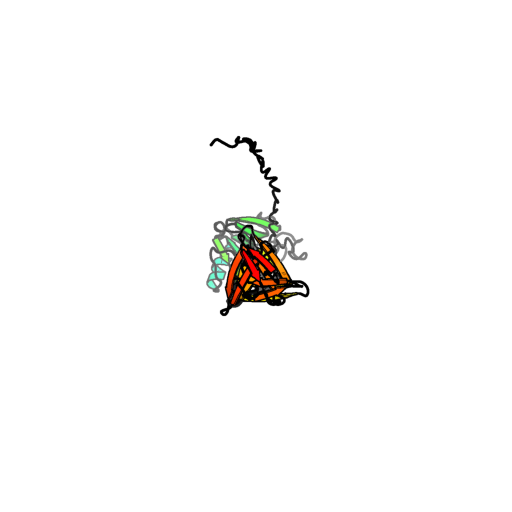0.401 22.485 1.00 97.25 266 GLY A O 1
ATOM 2152 N N . SER A 1 267 ? -6.408 -0.894 24.266 1.00 98.25 267 SER A N 1
ATOM 2153 C CA . SER A 1 267 ? -6.979 -2.232 24.416 1.00 98.25 267 SER A CA 1
ATOM 2154 C C . SER A 1 267 ? -8.414 -2.156 24.926 1.00 98.25 267 SER A C 1
ATOM 2156 O O . SER A 1 267 ? -8.803 -1.196 25.600 1.00 98.25 267 SER A O 1
ATOM 2158 N N . LEU A 1 268 ? -9.222 -3.155 24.584 1.00 98.56 268 LEU A N 1
ATOM 2159 C CA . LEU A 1 268 ? -10.598 -3.239 25.048 1.00 98.56 268 LEU A CA 1
ATOM 2160 C C . LEU A 1 268 ? -10.646 -3.511 26.550 1.00 98.56 268 LEU A C 1
ATOM 2162 O O . LEU A 1 268 ? -9.948 -4.386 27.063 1.00 98.56 268 LEU A O 1
ATOM 2166 N N . ALA A 1 269 ? -11.515 -2.769 27.226 1.00 98.56 269 ALA A N 1
ATOM 2167 C CA . ALA A 1 269 ? -11.899 -2.998 28.605 1.00 98.56 269 ALA A CA 1
ATOM 2168 C C . ALA A 1 269 ? -12.427 -4.427 28.793 1.00 98.56 269 ALA A C 1
ATOM 2170 O O . ALA A 1 269 ? -13.255 -4.889 28.013 1.00 98.56 269 ALA A O 1
ATOM 2171 N N . VAL A 1 270 ? -11.969 -5.103 29.845 1.00 98.06 270 VAL A N 1
ATOM 2172 C CA . VAL A 1 270 ? -12.434 -6.433 30.265 1.00 98.06 270 VAL A CA 1
ATOM 2173 C C . VAL A 1 270 ? -12.669 -6.433 31.774 1.00 98.06 270 VAL A C 1
ATOM 2175 O O . VAL A 1 270 ? -11.999 -5.700 32.506 1.00 98.06 270 VAL A O 1
ATOM 2178 N N . GLY A 1 271 ? -13.606 -7.255 32.245 1.00 97.56 271 GLY A N 1
ATOM 2179 C CA . GLY A 1 271 ? -13.942 -7.340 33.665 1.00 97.56 271 GLY A CA 1
ATOM 2180 C C . GLY A 1 271 ? -14.559 -6.049 34.204 1.00 97.56 271 GLY A C 1
ATOM 2181 O O . GLY A 1 271 ? -15.193 -5.296 33.462 1.00 97.56 271 GLY A O 1
ATOM 2182 N N . HIS A 1 272 ? -14.396 -5.814 35.506 1.00 97.31 272 HIS A N 1
ATOM 2183 C CA . HIS A 1 272 ? -14.921 -4.637 36.202 1.00 97.31 272 HIS A CA 1
ATOM 2184 C C . HIS A 1 272 ? -14.066 -3.398 35.908 1.00 97.31 272 HIS A C 1
ATOM 2186 O O . HIS A 1 272 ? -12.843 -3.435 36.043 1.00 97.31 272 HIS A O 1
ATOM 2192 N N . GLN A 1 273 ? -14.702 -2.315 35.459 1.00 98.00 273 GLN A N 1
ATOM 2193 C CA . GLN A 1 273 ? -14.039 -1.087 35.023 1.00 98.00 273 GLN A CA 1
ATOM 2194 C C . GLN A 1 273 ? -14.806 0.144 35.492 1.00 98.00 273 GLN A C 1
ATOM 2196 O O . GLN A 1 273 ? -16.031 0.205 35.385 1.00 98.00 273 GLN A O 1
ATOM 2201 N N . GLN A 1 274 ? -14.081 1.167 35.937 1.00 97.25 274 GLN A N 1
ATOM 2202 C CA . GLN A 1 274 ? -14.643 2.490 36.190 1.00 97.25 274 GLN A CA 1
ATOM 2203 C C . GLN A 1 274 ? -14.347 3.411 35.004 1.00 97.25 274 GLN A C 1
ATOM 2205 O O . GLN A 1 274 ? -13.192 3.587 34.620 1.00 97.25 274 GLN A O 1
ATOM 2210 N N . ILE A 1 275 ? -15.394 3.995 34.419 1.00 97.88 275 ILE A N 1
ATOM 2211 C CA . ILE A 1 275 ? -15.301 4.880 33.253 1.00 97.88 275 ILE A CA 1
ATOM 2212 C C . ILE A 1 275 ? -16.124 6.133 33.555 1.00 97.88 275 ILE A C 1
ATOM 2214 O O . ILE A 1 275 ? -17.357 6.100 33.577 1.00 97.88 275 ILE A O 1
ATOM 2218 N N . GLY A 1 276 ? -15.427 7.243 33.802 1.00 95.75 276 GLY A N 1
ATOM 2219 C CA . GLY A 1 276 ? -16.041 8.439 34.374 1.00 95.75 276 GLY A CA 1
ATOM 2220 C C . GLY A 1 276 ? -16.549 8.163 35.792 1.00 95.75 276 GLY A C 1
ATOM 2221 O O . GLY A 1 276 ? -15.843 7.574 36.612 1.00 95.75 276 GLY A O 1
ATOM 2222 N N . GLU A 1 277 ? -17.783 8.573 36.069 1.00 95.75 277 GLU A N 1
ATOM 2223 C CA . GLU A 1 277 ? -18.437 8.381 37.373 1.00 95.75 277 GLU A CA 1
ATOM 2224 C C . GLU A 1 277 ? -19.073 6.988 37.525 1.00 95.75 277 GLU A C 1
ATOM 2226 O O . GLU A 1 277 ? -19.367 6.547 38.635 1.00 95.75 277 GLU A O 1
ATOM 2231 N N . ASN A 1 278 ? -19.244 6.265 36.416 1.00 97.75 278 ASN A N 1
ATOM 2232 C CA . ASN A 1 278 ? -19.955 4.992 36.375 1.00 97.75 278 ASN A CA 1
ATOM 2233 C C . ASN A 1 278 ? -19.000 3.791 36.385 1.00 97.75 278 ASN A C 1
ATOM 2235 O O . ASN A 1 278 ? -17.851 3.861 35.939 1.00 97.75 278 ASN A O 1
ATOM 2239 N N . LYS A 1 279 ? -19.518 2.655 36.854 1.00 98.31 279 LYS A N 1
ATOM 2240 C CA . LYS A 1 279 ? -18.846 1.350 36.841 1.00 98.31 279 LYS A CA 1
ATOM 2241 C C . LYS A 1 279 ? -19.534 0.435 35.834 1.00 98.31 279 LYS A C 1
ATOM 2243 O O . LYS A 1 279 ? -20.751 0.505 35.693 1.00 98.31 279 LYS A O 1
ATOM 2248 N N . TYR A 1 280 ? -18.768 -0.411 35.160 1.00 98.56 280 TYR A N 1
ATOM 2249 C CA . TYR A 1 280 ? -19.217 -1.288 34.078 1.00 98.56 280 TYR A CA 1
ATOM 2250 C C . TYR A 1 280 ? -18.540 -2.654 34.209 1.00 98.56 280 TYR A C 1
ATOM 2252 O O . TYR A 1 280 ? -17.430 -2.741 34.737 1.00 98.56 280 TYR A O 1
ATOM 2260 N N . ILE A 1 281 ? -19.173 -3.715 33.700 1.00 98.56 281 ILE A N 1
ATOM 2261 C CA . ILE A 1 281 ? -18.530 -5.030 33.573 1.00 98.56 281 ILE A CA 1
ATOM 2262 C C . ILE A 1 281 ? -18.560 -5.477 32.116 1.00 98.56 281 ILE A C 1
ATOM 2264 O O . ILE A 1 281 ? -19.615 -5.531 31.482 1.00 98.56 281 ILE A O 1
ATOM 2268 N N . PHE A 1 282 ? -17.384 -5.828 31.608 1.00 98.44 282 PHE A N 1
ATOM 2269 C CA . PHE A 1 282 ? -17.174 -6.340 30.261 1.00 98.44 282 PHE A CA 1
ATOM 2270 C C . PHE A 1 282 ? -16.797 -7.822 30.303 1.00 98.44 282 PHE A C 1
ATOM 2272 O O . PHE A 1 282 ? -16.104 -8.278 31.217 1.00 98.44 282 PHE A O 1
ATOM 2279 N N . ASP A 1 283 ? -17.222 -8.582 29.299 1.00 96.88 283 ASP A N 1
ATOM 2280 C CA . ASP A 1 283 ? -16.814 -9.972 29.131 1.00 96.88 283 ASP A CA 1
ATOM 2281 C C . ASP A 1 283 ? -15.326 -10.091 28.741 1.00 96.88 283 ASP A C 1
ATOM 2283 O O . ASP A 1 283 ? -14.631 -9.111 28.464 1.00 96.88 283 ASP A O 1
ATOM 2287 N N . LYS A 1 284 ? -14.817 -11.326 28.683 1.00 95.88 284 LYS A N 1
ATOM 2288 C CA . LYS A 1 284 ? -13.416 -11.610 28.317 1.00 95.88 284 LYS A CA 1
ATOM 2289 C C . LYS A 1 284 ? -13.025 -11.189 26.890 1.00 95.88 284 LYS A C 1
ATOM 2291 O O . LYS A 1 284 ? -11.842 -11.162 26.568 1.00 95.88 284 LYS A O 1
ATOM 2296 N N . ASN A 1 285 ? -14.002 -10.920 26.024 1.00 95.00 285 ASN A N 1
ATOM 2297 C CA . ASN A 1 285 ? -13.807 -10.458 24.649 1.00 95.00 285 ASN A CA 1
ATOM 2298 C C . ASN A 1 285 ? -14.004 -8.936 24.510 1.00 95.00 285 ASN A C 1
ATOM 2300 O O . ASN A 1 285 ? -13.886 -8.416 23.392 1.00 95.00 285 ASN A O 1
ATOM 2304 N N . GLY A 1 286 ? -14.301 -8.255 25.620 1.00 97.06 286 GLY A N 1
ATOM 2305 C CA . GLY A 1 286 ? -14.500 -6.819 25.752 1.00 97.06 286 GLY A CA 1
ATOM 2306 C C . GLY A 1 286 ? -15.931 -6.327 25.535 1.00 97.06 286 GLY A C 1
ATOM 2307 O O . GLY A 1 286 ? -16.139 -5.118 25.461 1.00 97.06 286 GLY A O 1
ATOM 2308 N N . ALA A 1 287 ? -16.913 -7.219 25.391 1.00 97.81 287 ALA A N 1
ATOM 2309 C CA . ALA A 1 287 ? -18.306 -6.827 25.202 1.00 97.81 287 ALA A CA 1
ATOM 2310 C C . ALA A 1 287 ? -18.948 -6.432 26.539 1.00 97.81 287 ALA A C 1
ATOM 2312 O O . ALA A 1 287 ? -18.870 -7.172 27.517 1.00 97.81 287 ALA A O 1
ATOM 2313 N N . LEU A 1 288 ? -19.601 -5.273 26.578 1.00 98.56 288 LEU A N 1
ATOM 2314 C CA . LEU A 1 288 ? -20.308 -4.771 27.754 1.00 98.56 288 LEU A CA 1
ATOM 2315 C C . LEU A 1 288 ? -21.535 -5.638 28.066 1.00 98.56 288 LEU A C 1
ATOM 2317 O O . LEU A 1 288 ? -22.381 -5.847 27.192 1.00 98.56 288 LEU A O 1
ATOM 2321 N N . TYR A 1 289 ? -21.676 -6.083 29.316 1.00 98.12 289 TYR A N 1
ATOM 2322 C CA . TYR A 1 289 ? -22.930 -6.672 29.787 1.00 98.12 289 TYR A CA 1
ATOM 2323 C C . TYR A 1 289 ? -23.991 -5.589 29.967 1.00 98.12 289 TYR A C 1
ATOM 2325 O O . TYR A 1 289 ? -23.695 -4.523 30.501 1.00 98.12 289 TYR A O 1
ATOM 2333 N N . LYS A 1 290 ? -25.233 -5.863 29.561 1.00 96.75 290 LYS A N 1
ATOM 2334 C CA . LYS A 1 290 ? -26.365 -4.931 29.663 1.00 96.75 290 LYS A CA 1
ATOM 2335 C C . LYS A 1 290 ? -27.647 -5.690 29.987 1.00 96.75 290 LYS A C 1
ATOM 2337 O O . LYS A 1 290 ? -27.845 -6.774 29.444 1.00 96.75 290 LYS A O 1
ATOM 2342 N N . ASN A 1 291 ? -28.521 -5.099 30.804 1.00 95.81 291 ASN A N 1
ATOM 2343 C CA . ASN A 1 291 ? -29.812 -5.678 31.208 1.00 95.81 291 ASN A CA 1
ATOM 2344 C C . ASN A 1 291 ? -29.707 -7.109 31.754 1.00 95.81 291 ASN A C 1
ATOM 2346 O O . ASN A 1 291 ? -30.465 -7.994 31.357 1.00 95.81 291 ASN A O 1
ATOM 2350 N N . MET A 1 292 ? -28.730 -7.363 32.624 1.00 97.69 292 MET A N 1
ATOM 2351 C CA . MET A 1 292 ? -28.533 -8.703 33.171 1.00 97.69 292 MET A CA 1
ATOM 2352 C C . MET A 1 292 ? -27.765 -8.712 34.487 1.00 97.69 292 MET A C 1
ATOM 2354 O O . MET A 1 292 ? -26.949 -7.833 34.775 1.00 97.69 292 MET A O 1
ATOM 2358 N N . TRP A 1 293 ? -27.996 -9.776 35.254 1.00 98.06 293 TRP A N 1
ATOM 2359 C CA . TRP A 1 293 ? -27.154 -10.161 36.379 1.00 98.06 293 TRP A CA 1
ATOM 2360 C C . TRP A 1 293 ? -25.789 -10.649 35.890 1.00 98.06 293 TRP A C 1
ATOM 2362 O O . TRP A 1 293 ? -25.701 -11.353 34.882 1.00 98.06 293 TRP A O 1
ATOM 2372 N N . VAL A 1 294 ? -24.737 -10.293 36.622 1.00 98.19 294 VAL A N 1
ATOM 2373 C CA . VAL A 1 294 ? -23.356 -10.676 36.325 1.00 98.19 294 VAL A CA 1
ATOM 2374 C C . VAL A 1 294 ? -22.695 -11.178 37.602 1.00 98.19 294 VAL A C 1
ATOM 2376 O O . VAL A 1 294 ? -22.663 -10.460 38.600 1.00 98.19 294 VAL A O 1
ATOM 2379 N N . ASP A 1 295 ? -22.146 -12.389 37.557 1.00 96.50 295 ASP A N 1
ATOM 2380 C CA . ASP A 1 295 ? -21.322 -12.949 38.626 1.00 96.50 295 ASP A CA 1
ATOM 2381 C C . ASP A 1 295 ? -19.843 -12.817 38.243 1.00 96.50 295 ASP A C 1
ATOM 2383 O O . ASP A 1 295 ? -19.423 -13.265 37.172 1.00 96.50 295 ASP A O 1
ATOM 2387 N N . LEU A 1 296 ? -19.052 -12.180 39.105 1.00 95.25 296 LEU A N 1
ATOM 2388 C CA . LEU A 1 296 ? -17.629 -11.929 38.878 1.00 95.25 296 LEU A CA 1
ATOM 2389 C C . LEU A 1 296 ? -16.870 -11.991 40.208 1.00 95.25 296 LEU A C 1
ATOM 2391 O O . LEU A 1 296 ? -17.247 -11.336 41.180 1.00 95.25 296 LEU A O 1
ATOM 2395 N N . ASP A 1 297 ? -15.807 -12.796 40.250 1.00 92.69 297 ASP A N 1
ATOM 2396 C CA . ASP A 1 297 ? -14.929 -12.968 41.418 1.00 92.69 297 ASP A CA 1
ATOM 2397 C C . ASP A 1 297 ? -15.687 -13.258 42.729 1.00 92.69 297 ASP A C 1
ATOM 2399 O O . ASP A 1 297 ? -15.381 -12.712 43.789 1.00 92.69 297 ASP A O 1
ATOM 2403 N N . GLY A 1 298 ? -16.726 -14.098 42.647 1.00 93.88 298 GLY A N 1
ATOM 2404 C CA . GLY A 1 298 ? -17.558 -14.491 43.791 1.00 93.88 298 GLY A CA 1
ATOM 2405 C C . GLY A 1 298 ? -18.553 -13.428 44.270 1.00 93.88 298 GLY A C 1
ATOM 2406 O O . GLY A 1 298 ? -19.240 -13.653 45.261 1.00 93.88 298 GLY A O 1
ATOM 2407 N N . ASN A 1 299 ? -18.654 -12.291 43.579 1.00 96.38 299 ASN A N 1
ATOM 2408 C CA . ASN A 1 299 ? -19.628 -11.241 43.861 1.00 96.38 299 ASN A CA 1
ATOM 2409 C C . ASN A 1 299 ? -20.680 -11.182 42.748 1.00 96.38 299 ASN A C 1
ATOM 2411 O O . ASN A 1 299 ? -20.395 -11.516 41.596 1.00 96.38 299 ASN A O 1
ATOM 2415 N N . ARG A 1 300 ? -21.879 -10.707 43.092 1.00 97.69 300 ARG A N 1
ATOM 2416 C CA . ARG A 1 300 ? -22.990 -10.549 42.153 1.00 97.69 300 ARG A CA 1
ATOM 2417 C C . ARG A 1 300 ? -23.305 -9.078 41.925 1.00 97.69 300 ARG A C 1
ATOM 2419 O O . ARG A 1 300 ? -23.338 -8.290 42.867 1.00 97.69 300 ARG A O 1
ATOM 2426 N N . TYR A 1 301 ? -23.558 -8.738 40.671 1.00 98.44 301 TYR A N 1
ATOM 2427 C CA . TYR A 1 301 ? -23.800 -7.386 40.182 1.00 98.44 301 TYR A CA 1
ATOM 2428 C C . TYR A 1 301 ? -25.027 -7.383 39.271 1.00 98.44 301 TYR A C 1
ATOM 2430 O O . TYR A 1 301 ? -25.368 -8.411 38.680 1.00 98.44 301 TYR A O 1
ATOM 2438 N N . TYR A 1 302 ? -25.652 -6.221 39.092 1.00 98.38 302 TYR A N 1
ATOM 2439 C CA . TYR A 1 302 ? -26.646 -6.021 38.040 1.00 98.38 302 TYR A CA 1
ATOM 2440 C C . TYR A 1 302 ? -26.200 -4.910 37.094 1.00 98.38 302 TYR A C 1
ATOM 2442 O O . TYR A 1 302 ? -25.945 -3.784 37.527 1.00 98.38 302 TYR A O 1
ATOM 2450 N N . SER A 1 303 ? -26.097 -5.235 35.805 1.00 98.31 303 SER A N 1
ATOM 2451 C CA . SER A 1 303 ? -25.818 -4.261 34.755 1.00 98.31 303 SER A CA 1
ATOM 2452 C C . SER A 1 303 ? -27.125 -3.740 34.165 1.00 98.31 303 SER A C 1
ATOM 2454 O O . SER A 1 303 ? -27.933 -4.520 33.649 1.00 98.31 303 SER A O 1
ATOM 2456 N N . LYS A 1 304 ? -27.332 -2.423 34.241 1.00 97.88 304 LYS A N 1
ATOM 2457 C CA . LYS A 1 304 ? -28.552 -1.740 33.787 1.00 97.88 304 LYS A CA 1
ATOM 2458 C C . LYS A 1 304 ? -28.635 -1.665 32.253 1.00 97.88 304 LYS A C 1
ATOM 2460 O O . LYS A 1 304 ? -27.782 -2.181 31.528 1.00 97.88 304 LYS A O 1
ATOM 2465 N N . GLU A 1 305 ? -29.664 -0.993 31.742 1.00 95.69 305 GLU A N 1
ATOM 2466 C CA . GLU A 1 305 ? -29.896 -0.810 30.302 1.00 95.69 305 GLU A CA 1
ATOM 2467 C C . GLU A 1 305 ? -28.824 0.030 29.607 1.00 95.69 305 GLU A C 1
ATOM 2469 O O . GLU A 1 305 ? -28.506 -0.212 28.444 1.00 95.69 305 GLU A O 1
ATOM 2474 N N . ASP A 1 306 ? -28.225 0.990 30.304 1.00 95.06 306 ASP A N 1
ATOM 2475 C CA . ASP A 1 306 ? -27.072 1.758 29.822 1.00 95.06 306 ASP A CA 1
ATOM 2476 C C . ASP A 1 306 ? -25.740 1.007 30.018 1.00 95.06 306 ASP A C 1
ATOM 2478 O O . ASP A 1 306 ? -24.702 1.435 29.517 1.00 95.06 306 ASP A O 1
ATOM 2482 N N . GLY A 1 307 ? -25.780 -0.147 30.691 1.00 97.19 307 GLY A N 1
ATOM 2483 C CA . GLY A 1 307 ? -24.637 -0.978 31.052 1.00 97.19 307 GLY A CA 1
ATOM 2484 C C . GLY A 1 307 ? -23.896 -0.536 32.315 1.00 97.19 307 GLY A C 1
ATOM 2485 O O . GLY A 1 307 ? -22.965 -1.223 32.740 1.00 97.19 307 GLY A O 1
ATOM 2486 N N . ALA A 1 308 ? -24.278 0.591 32.926 1.00 98.25 308 ALA A N 1
ATOM 2487 C CA . ALA A 1 308 ? -23.720 0.986 34.210 1.00 98.25 308 ALA A CA 1
ATOM 2488 C C . ALA A 1 308 ? -24.231 0.042 35.306 1.00 98.25 308 ALA A C 1
ATOM 2490 O O . ALA A 1 308 ? -25.377 -0.419 35.278 1.00 98.25 308 ALA A O 1
ATOM 2491 N N . LEU A 1 309 ? -23.392 -0.232 36.300 1.00 98.56 309 LEU A N 1
ATOM 2492 C CA . LEU A 1 309 ? -23.775 -1.062 37.432 1.00 98.56 309 LEU A CA 1
ATOM 2493 C C . LEU A 1 309 ? -24.825 -0.367 38.302 1.00 98.56 309 LEU A C 1
ATOM 2495 O O . LEU A 1 309 ? -24.799 0.850 38.506 1.00 98.56 309 LEU A O 1
ATOM 2499 N N . ALA A 1 310 ? -25.756 -1.166 38.810 1.00 98.19 310 ALA A N 1
ATOM 2500 C CA . ALA A 1 310 ? -26.653 -0.792 39.891 1.00 98.19 310 ALA A CA 1
ATOM 2501 C C . ALA A 1 310 ? -25.858 -0.412 41.153 1.00 98.19 310 ALA A C 1
ATOM 2503 O O . ALA A 1 310 ? -24.920 -1.110 41.528 1.00 98.19 310 ALA A O 1
ATOM 2504 N N . ILE A 1 311 ? -26.245 0.688 41.803 1.00 97.31 311 ILE A N 1
ATOM 2505 C CA . ILE A 1 311 ? -25.701 1.163 43.086 1.00 97.31 311 ILE A CA 1
ATOM 2506 C C . ILE A 1 311 ? -26.890 1.597 43.954 1.00 97.31 311 ILE A C 1
ATOM 2508 O O . ILE A 1 311 ? -27.874 2.129 43.429 1.00 97.31 311 ILE A O 1
ATOM 2512 N N . GLY A 1 312 ? -26.808 1.378 45.268 1.00 97.38 312 GLY A N 1
ATOM 2513 C CA . GLY A 1 312 ? -27.878 1.703 46.210 1.00 97.38 312 GLY A CA 1
ATOM 2514 C C . GLY A 1 312 ? -29.089 0.780 46.071 1.00 97.38 312 GLY A C 1
ATOM 2515 O O . GLY A 1 312 ? -28.960 -0.368 45.646 1.00 97.38 312 GLY A O 1
ATOM 2516 N N . GLU A 1 313 ? -30.265 1.281 46.447 1.00 97.19 313 GLU A N 1
ATOM 2517 C CA . GLU A 1 313 ? -31.534 0.553 46.331 1.00 97.19 313 GLU A CA 1
ATOM 2518 C C . GLU A 1 313 ? -32.021 0.521 44.877 1.00 97.19 313 GLU A C 1
ATOM 2520 O O . GLU A 1 313 ? -32.106 1.564 44.226 1.00 97.19 313 GLU A O 1
ATOM 2525 N N . GLN A 1 314 ? -32.346 -0.665 44.360 1.00 97.25 314 GLN A N 1
ATOM 2526 C CA . GLN A 1 314 ? -32.865 -0.864 43.003 1.00 97.25 314 GLN A CA 1
ATOM 2527 C C . GLN A 1 314 ? -34.001 -1.889 42.995 1.00 97.25 314 GLN A C 1
ATOM 2529 O O . GLN A 1 314 ? -33.967 -2.858 43.746 1.00 97.25 314 GLN A O 1
ATOM 2534 N N . ILE A 1 315 ? -34.975 -1.723 42.098 1.00 95.75 315 ILE A N 1
ATOM 2535 C CA . ILE A 1 315 ? -36.045 -2.706 41.875 1.00 95.75 315 ILE A CA 1
ATOM 2536 C C . ILE A 1 315 ? -35.781 -3.421 40.549 1.00 95.75 315 ILE A C 1
ATOM 2538 O O . ILE A 1 315 ? -35.769 -2.785 39.496 1.00 95.75 315 ILE A O 1
ATOM 2542 N N . ILE A 1 316 ? -35.592 -4.740 40.593 1.00 96.06 316 ILE A N 1
ATOM 2543 C CA . ILE A 1 316 ? -35.316 -5.585 39.422 1.00 96.06 316 ILE A CA 1
ATOM 2544 C C . ILE A 1 316 ? -36.360 -6.698 39.406 1.00 96.06 316 ILE A C 1
ATOM 2546 O O . ILE A 1 316 ? -36.518 -7.416 40.390 1.00 96.06 316 ILE A O 1
ATOM 2550 N N . ASP A 1 317 ? -37.126 -6.796 38.317 1.00 93.75 317 ASP A N 1
ATOM 2551 C CA . ASP A 1 317 ? -38.233 -7.754 38.161 1.00 93.75 317 ASP A CA 1
ATOM 2552 C C . ASP A 1 317 ? -39.242 -7.753 39.333 1.00 93.75 317 ASP A C 1
ATOM 2554 O O . ASP A 1 317 ? -39.844 -8.770 39.673 1.00 93.75 317 ASP A O 1
ATOM 2558 N N . GLY A 1 318 ? -39.448 -6.585 39.954 1.00 95.25 318 GLY A N 1
ATOM 2559 C CA . GLY A 1 318 ? -40.382 -6.393 41.069 1.00 95.25 318 GLY A CA 1
ATOM 2560 C C . GLY A 1 318 ? -39.828 -6.735 42.457 1.00 95.25 318 GLY A C 1
ATOM 2561 O O . GLY A 1 318 ? -40.580 -6.660 43.426 1.00 95.25 318 GLY A O 1
ATOM 2562 N N . ILE A 1 319 ? -38.542 -7.079 42.568 1.00 95.88 319 ILE A N 1
ATOM 2563 C CA . ILE A 1 319 ? -37.855 -7.358 43.836 1.00 95.88 319 ILE A CA 1
ATOM 2564 C C . ILE A 1 319 ? -36.870 -6.222 44.135 1.00 95.88 319 ILE A C 1
ATOM 2566 O O . ILE A 1 319 ? -36.162 -5.762 43.238 1.00 95.88 319 ILE A O 1
ATOM 2570 N N . THR A 1 320 ? -36.837 -5.758 45.387 1.00 96.12 320 THR A N 1
ATOM 2571 C CA . THR A 1 320 ? -35.894 -4.730 45.851 1.00 96.12 320 THR A CA 1
ATOM 2572 C C . THR A 1 320 ? -34.555 -5.364 46.212 1.00 96.12 320 THR A C 1
ATOM 2574 O O . THR A 1 320 ? -34.509 -6.297 47.003 1.00 96.12 320 THR A O 1
ATOM 2577 N N . TYR A 1 321 ? -33.470 -4.820 45.671 1.00 97.44 321 TYR A N 1
ATOM 2578 C CA . TYR A 1 321 ? -32.092 -5.233 45.918 1.00 97.44 321 TYR A CA 1
ATOM 2579 C C . TYR A 1 321 ? -31.260 -4.040 46.386 1.00 97.44 321 TYR A C 1
ATOM 2581 O O . TYR A 1 321 ? -31.458 -2.917 45.917 1.00 97.44 321 TYR A O 1
ATOM 2589 N N . MET A 1 322 ? -30.292 -4.292 47.268 1.00 97.94 322 MET A N 1
ATOM 2590 C CA . MET A 1 322 ? -29.337 -3.279 47.727 1.00 97.94 322 MET A CA 1
ATOM 2591 C C . MET A 1 322 ? -27.941 -3.565 47.183 1.00 97.94 322 MET A C 1
ATOM 2593 O O . MET A 1 322 ? -27.415 -4.662 47.375 1.00 97.94 322 MET A O 1
ATOM 2597 N N . PHE A 1 323 ? -27.319 -2.561 46.567 1.00 98.12 323 PHE A N 1
ATOM 2598 C CA . PHE A 1 323 ? -25.952 -2.620 46.050 1.00 98.12 323 PHE A CA 1
ATOM 2599 C C . PHE A 1 323 ? -25.048 -1.604 46.757 1.00 98.12 323 PHE A C 1
ATOM 2601 O O . PHE A 1 323 ? -25.467 -0.474 47.019 1.00 98.12 323 PHE A O 1
ATOM 2608 N N . ASP A 1 324 ? -23.802 -1.980 47.051 1.00 97.38 324 ASP A N 1
ATOM 2609 C CA . ASP A 1 324 ? -22.803 -1.055 47.598 1.00 97.38 324 ASP A CA 1
ATOM 2610 C C . ASP A 1 324 ? -22.266 -0.073 46.538 1.00 97.38 324 ASP A C 1
ATOM 2612 O O . ASP A 1 324 ? -22.599 -0.142 45.353 1.00 97.38 324 ASP A O 1
ATOM 2616 N N . GLU A 1 325 ? -21.392 0.849 46.946 1.00 96.25 325 GLU A N 1
ATOM 2617 C CA . GLU A 1 325 ? -20.786 1.836 46.041 1.00 96.25 325 GLU A CA 1
ATOM 2618 C C . GLU A 1 325 ? -19.919 1.208 44.938 1.00 96.25 325 GLU A C 1
ATOM 2620 O O . GLU A 1 325 ? -19.673 1.842 43.910 1.00 96.25 325 GLU A O 1
ATOM 2625 N N . SER A 1 326 ? -19.446 -0.030 45.113 1.00 94.94 326 SER A N 1
ATOM 2626 C CA . SER A 1 326 ? -18.713 -0.789 44.090 1.00 94.94 326 SER A CA 1
ATOM 2627 C C . SER A 1 326 ? -19.636 -1.541 43.117 1.00 94.94 326 SER A C 1
ATOM 2629 O O . SER A 1 326 ? -19.163 -2.074 42.105 1.00 94.94 326 SER A O 1
ATOM 2631 N N . GLY A 1 327 ? -20.944 -1.522 43.389 1.00 96.69 327 GLY A N 1
ATOM 2632 C CA . GLY A 1 327 ? -22.006 -2.187 42.642 1.00 96.69 327 GLY A CA 1
ATOM 2633 C C . GLY A 1 327 ? -22.253 -3.634 43.068 1.00 96.69 327 GLY A C 1
ATOM 2634 O O . GLY A 1 327 ? -22.980 -4.347 42.376 1.00 96.69 327 GLY A O 1
ATOM 2635 N N . LYS A 1 328 ? -21.640 -4.099 44.162 1.00 97.56 328 LYS A N 1
ATOM 2636 C CA . LYS A 1 328 ? -21.842 -5.463 44.667 1.00 97.56 328 LYS A CA 1
ATOM 2637 C C . LYS A 1 328 ? -23.174 -5.552 45.388 1.00 97.56 328 LYS A C 1
ATOM 2639 O O . LYS A 1 328 ? -23.491 -4.699 46.211 1.00 97.56 328 LYS A O 1
ATOM 2644 N N . LEU A 1 329 ? -23.924 -6.608 45.114 1.00 97.56 329 LEU A N 1
ATOM 2645 C CA . LEU A 1 329 ? -25.146 -6.943 45.832 1.00 97.56 329 LEU A CA 1
ATOM 2646 C C . LEU A 1 329 ? -24.821 -7.260 47.303 1.00 97.56 329 LEU A C 1
ATOM 2648 O O . LEU A 1 329 ? -24.031 -8.166 47.570 1.00 97.56 329 LEU A O 1
ATOM 2652 N N . VAL A 1 330 ? -25.429 -6.528 48.241 1.00 95.00 330 VAL A N 1
ATOM 2653 C CA . VAL A 1 330 ? -25.191 -6.676 49.692 1.00 95.00 330 VAL A CA 1
ATOM 2654 C C . VAL A 1 330 ? -26.349 -7.323 50.450 1.00 95.00 330 VAL A C 1
ATOM 2656 O O . VAL A 1 330 ? -26.117 -7.893 51.513 1.00 95.00 330 VAL A O 1
ATOM 2659 N N . ASN A 1 331 ? -27.580 -7.264 49.933 1.00 77.81 331 ASN A N 1
ATOM 2660 C CA . ASN A 1 331 ? -28.729 -7.937 50.539 1.00 77.81 331 ASN A CA 1
ATOM 2661 C C . ASN A 1 331 ? -29.829 -8.235 49.505 1.00 77.81 331 ASN A C 1
ATOM 2663 O O . ASN A 1 331 ? -30.006 -7.452 48.566 1.00 77.81 331 ASN A O 1
ATOM 2667 N N . ASN A 1 332 ? -30.551 -9.340 49.723 1.00 60.28 332 ASN A N 1
ATOM 2668 C CA . ASN A 1 332 ? -31.730 -9.785 48.968 1.00 60.28 332 ASN A CA 1
ATOM 2669 C C . ASN A 1 332 ? -32.999 -9.660 49.806 1.00 60.28 332 ASN A C 1
ATOM 2671 O O . ASN A 1 332 ? -32.936 -10.020 51.005 1.00 60.28 332 ASN A O 1
#

=== Feature glossary ===
Reading guide. The protein is described through the following features:

Foldseek 3Di. A 3Di character summarizes, for each residue, the relative orientation of the Cα frame of its nearest spatial neighbor. Because it encodes fold topology rather than chemistry, 3Di alignments detect remote structural similarity that sequence alignment misses.

Contact-map, Ramachandran, and PAE plots. Plot images: a contact map (which residues are close in 3D, as an N×N binary image), a Ramachandran scatter (backbone torsion angles, revealing secondary-structure composition at a glance), and — for AlphaFold structures — a PAE heatmap (pairwise prediction confidence).

Radius of gyration, Cα contacts, bounding box. Radius of gyration (Rg) is the root-mean-square distance of Cα atoms from their centroid — a single number for overall size and compactness. A globular domain of N residues has Rg ≈ 2.2·N^0.38 Å; an extended or disordered chain has a much larger Rg. The Cα contact count is the number of residue pairs whose Cα atoms are within 8 Å and are more than four positions apart in sequence — a standard proxy for tertiary packing density. The bounding box is the smallest axis-aligned box enclosing all Cα atoms.

Secondary structure (8-state, DSSP). Eight-state secondary structure (DSSP): H is the canonical α-helix, G the tighter 3₁₀-helix, I the wider π-helix; E/B are β-structure, T and S are turns and bends, and '-' is everything else. DSSP derives these from the pattern of main-chain N–H···O=C hydrogen bonds, not from the sequence.

B-factor. B-factor (Debye–Waller factor) reflects atomic displacement in the crystal lattice. It is an experimental observable (units Å²), not a prediction; low values mean the atom is pinned down, high values mean it moves or is heterogeneous across the crystal.

pLDDT. pLDDT is the predicted lDDT-Cα score: AlphaFold's confidence that the local environment of each residue (all inter-atomic distances within 15 Å) is correctly placed. It is a per-residue number between 0 and 100, with higher meaning more reliable.

Nearest PDB structures. Nearest PDB neighbors are the top structural matches found by Foldseek when searching this structure against the entire Protein Data Bank. Each hit reports a TM-score (0 to 1; >0.5 almost always implies the same fold) and an E-value. These are *structural* homologs — they may share no detectable sequence similarity.

Solvent-accessible surface area. Accessible surface area quantifies burial. A residue with SASA near zero is packed into the hydrophobic core; one with SASA >100 Å² sits on the surface. Computed here via the Shrake–Rupley numerical algorithm with a 1.4 Å probe.

Rendered structure images. Structure images are PyMOL renders from six orthogonal camera directions. Cartoon representation draws helices as coils and strands as arrows; sticks shows the backbone as bonds; surface shows the solvent-excluded envelope. Rainbow coloring maps sequence position to hue (blue→red, N→C); chain coloring assigns a distinct color per polypeptide.

Backbone torsions (φ/ψ). φ (phi) and ψ (psi) are the two rotatable backbone dihedrals per residue: φ is the C(i-1)–N–Cα–C torsion, ψ is the N–Cα–C–N(i+1) torsion, both in degrees on (−180°, 180°]. α-helical residues cluster near (−60°, −45°); β-strand residues near (−120°, +130°). A Ramachandran plot is simply a scatter of (φ, ψ) for every residue.

Predicted aligned error. Predicted Aligned Error (PAE) is an AlphaFold confidence matrix: entry (i, j) is the expected error in the position of residue j, in ångströms, when the prediction is superimposed on the true structure at residue i. Low PAE within a block of residues means that block is internally rigid and well-predicted; high PAE between two blocks means their relative placement is uncertain even if each block individually is confident.

mmCIF coordinates. Structure coordinates are given as an mmCIF _atom_site loop: one row per atom with element, residue name, chain id, sequence number, and x/y/z position in Å. Only the four main-chain atoms per residue are included here; side chains are omitted to keep the record compact.

InterPro / GO / CATH / organism. Database cross-references. InterPro integrates a dozen domain/family signature databases into unified entries with residue-range hits. GO terms attach function/process/location labels with evidence codes. CATH codes position the fold in a four-level structural taxonomy. Organism is the NCBI-taxonomy species name.

Secondary structure (3-state, P-SEA). SS3 is a coarse helix/strand/coil call (letters a/b/c) made by the P-SEA algorithm from inter-Cα distances and dihedrals. It is less detailed than DSSP but needs only Cα positions.

Sequence. Sequence gives the chain of amino acids in standard one-letter code (A=alanine, C=cysteine, …, Y=tyrosine), read N→C. It is the only feature that is directly encoded by the gene; all structural features are derived from the folded form of this sequence.